Protein AF-A4IAB3-F1 (afdb_monomer)

InterPro domains:
  IPR014541 Predicted amidinotransferase, FN0238 type [PTHR43224] (3-333)

Sequence (358 aa):
MTSVILVNPIAFGPNPKTKDNALIQSMHVGNAKADMDRSQVCALVTELESFFKVSCGVRTVVVHQSREPKLCRVTLEERGESVCVADSLSVHNVVDGNGVIQRHLVVFYPMNPFRQGELARKQLVNHITKAAEENAAIELIDLRPFEEEGKYLEGSGSLIFSPGGRYVYTAVSQRSHPDVLEALCRPENLNIPPENRFLLRCKNAIPHTNLLGWCGTGICAWAISSLVFDVEEEEVAFYDHLSAVYSCVLELSEAEVEKFAASALEVPVQPQSGSAGNAHYVLVISETALAGLTSKNRELLIDWYGEENVHTFYGEVLERRCGTSLPSCIAASYTLGSRPPLPSQPSTIELLRLGADS

Solvent-accessible surface area (backbone atoms only — not comparable to full-atom values): 18579 Å² total; per-residue (Å²): 95,67,33,34,40,36,39,39,60,76,28,44,39,42,58,85,82,68,78,58,55,84,58,36,74,45,64,80,74,57,69,75,54,37,55,49,49,34,50,51,52,41,49,45,46,54,51,52,48,48,43,37,43,71,74,38,67,30,52,64,38,72,47,52,44,79,74,42,56,74,82,59,34,60,57,32,59,72,24,22,58,32,31,36,39,8,20,47,30,44,38,33,32,33,27,41,93,84,4,50,71,78,43,25,38,36,38,39,33,9,43,52,84,85,54,57,66,36,66,51,54,65,77,44,54,52,42,52,54,50,41,30,74,75,33,84,71,37,45,73,46,74,45,41,72,36,41,83,75,76,40,17,35,23,29,48,31,18,44,44,50,34,62,32,48,66,31,41,39,29,32,54,33,94,30,18,31,68,70,54,53,53,59,49,29,32,75,93,56,70,50,49,57,72,94,36,51,44,81,42,37,53,52,93,61,56,41,36,26,32,54,39,22,34,49,36,90,45,32,34,36,35,28,62,86,47,44,57,63,98,46,71,69,54,51,50,50,51,52,51,50,49,60,73,71,21,86,38,78,39,77,38,51,70,70,21,35,78,29,41,52,17,25,45,40,66,42,63,28,67,50,59,94,90,52,96,55,72,71,48,58,30,37,44,34,28,47,58,14,63,70,37,40,52,73,68,55,42,48,55,51,34,72,70,51,35,70,92,28,55,45,68,40,88,33,61,68,46,28,34,24,62,40,46,45,61,47,33,34,46,21,47,25,45,43,37,28,90,38,68,69,45,90,89,55,82,49,45,66,61,72,58,48,65,70,74,90,112

Foldseek 3Di:
DQAWEFELAPFAFAQLPDDLQPLQQDRDDDPVVRVVLSVQLNVLRVVVQCCCVPVQVHHYFYHYLVPADPVLVVLRNQANLLLLVQQQKAWEFEADPVQAGPATEIEGWAFQPSHPSSDRCVQPVVLLVVLVVVDVRYYYHYLNVCNVVQATQRGQQAWAAAALSQAIEGEDASHHHVVSVVVCCDCVHLVHDPVRYHYWYFPPRNHGCLLAWHYDDQEIEGQLVGTDDPDPVVSVVVVVVCVVRHVYYHHDHPQLSSLSLSNKDKDWGDDDPPDPDDIAIAIEDEPSNLVSDDPVSNVSVCVVRPPVRYDYDHFVSVSNRVVHGDNSSINDYGYNHDDHHDPPDQHSCSSSCRPVVD

Organism: Leishmania infantum (NCBI:txid5671)

Mean predicted aligned error: 4.13 Å

Structure (mmCIF, N/CA/C/O backbone):
data_AF-A4IAB3-F1
#
_entry.id   AF-A4IAB3-F1
#
loop_
_atom_site.group_PDB
_atom_site.id
_atom_site.type_symbol
_atom_site.label_atom_id
_atom_site.label_alt_id
_atom_site.label_comp_id
_atom_site.label_asym_id
_atom_site.label_entity_id
_atom_site.label_seq_id
_atom_site.pdbx_PDB_ins_code
_atom_site.Cartn_x
_atom_site.Cartn_y
_atom_site.Cartn_z
_atom_site.occupancy
_atom_site.B_iso_or_equiv
_atom_site.auth_seq_id
_atom_site.auth_comp_id
_atom_site.auth_asym_id
_atom_site.auth_atom_id
_atom_site.pdbx_PDB_model_num
ATOM 1 N N . MET A 1 1 ? -9.391 -0.198 10.240 1.00 75.38 1 MET A N 1
ATOM 2 C CA . MET A 1 1 ? -8.120 0.492 10.524 1.00 75.38 1 MET A CA 1
ATOM 3 C C . MET A 1 1 ? -8.200 1.125 11.899 1.00 75.38 1 MET A C 1
ATOM 5 O O . MET A 1 1 ? -9.184 1.797 12.169 1.00 75.38 1 MET A O 1
ATOM 9 N N . THR A 1 2 ? -7.214 0.894 12.763 1.00 80.88 2 THR A N 1
ATOM 10 C CA . THR A 1 2 ? -7.156 1.490 14.118 1.00 80.88 2 THR A CA 1
ATOM 11 C C . THR A 1 2 ? -5.998 2.467 14.288 1.00 80.88 2 THR A C 1
ATOM 13 O O . THR A 1 2 ? -5.980 3.273 15.216 1.00 80.88 2 THR A O 1
ATOM 16 N N . SER A 1 3 ? -5.001 2.376 13.414 1.00 90.88 3 SER A N 1
ATOM 17 C CA . SER A 1 3 ? -3.745 3.095 13.554 1.00 90.88 3 SER A CA 1
ATOM 18 C C . SER A 1 3 ? -2.956 3.085 12.247 1.00 90.88 3 SER A C 1
ATOM 20 O O . SER A 1 3 ? -3.183 2.229 11.389 1.00 90.88 3 SER A O 1
ATOM 22 N N . VAL A 1 4 ? -2.041 4.043 12.108 1.00 95.06 4 VAL A N 1
ATOM 23 C CA . VAL A 1 4 ? -1.177 4.230 10.936 1.00 95.06 4 VAL A CA 1
ATOM 24 C C . VAL A 1 4 ? 0.260 4.475 11.390 1.00 95.06 4 VAL A C 1
ATOM 26 O O . VAL A 1 4 ? 0.498 5.201 12.361 1.00 95.06 4 VAL A O 1
ATOM 29 N N . ILE A 1 5 ? 1.221 3.897 10.669 1.00 97.38 5 ILE A N 1
ATOM 30 C CA . ILE A 1 5 ? 2.639 4.254 10.750 1.00 97.38 5 ILE A CA 1
ATOM 31 C C . ILE A 1 5 ? 3.012 4.999 9.467 1.00 97.38 5 ILE A C 1
ATOM 33 O O . ILE A 1 5 ? 2.781 4.504 8.366 1.00 97.38 5 ILE A O 1
ATOM 37 N N . LEU A 1 6 ? 3.601 6.180 9.625 1.00 98.12 6 LEU A N 1
ATOM 38 C CA . LEU A 1 6 ? 4.188 6.978 8.552 1.00 98.12 6 LEU A CA 1
ATOM 39 C C . LEU A 1 6 ? 5.695 7.105 8.783 1.00 98.12 6 LEU A C 1
ATOM 41 O O . LEU A 1 6 ? 6.179 6.997 9.914 1.00 98.12 6 LEU A O 1
ATOM 45 N N . VAL A 1 7 ? 6.443 7.397 7.724 1.00 98.31 7 VAL A N 1
ATOM 46 C CA . VAL A 1 7 ? 7.883 7.661 7.798 1.00 98.31 7 VAL A CA 1
ATOM 47 C C . VAL A 1 7 ? 8.165 9.072 7.314 1.00 98.31 7 VAL A C 1
ATOM 49 O O . VAL A 1 7 ? 7.768 9.446 6.220 1.00 98.31 7 VAL A O 1
ATOM 52 N N . ASN A 1 8 ? 8.898 9.847 8.111 1.00 98.06 8 ASN A N 1
ATOM 53 C CA . ASN A 1 8 ? 9.513 11.091 7.665 1.00 98.06 8 ASN A CA 1
ATOM 54 C C . ASN A 1 8 ? 10.961 10.776 7.228 1.00 98.06 8 ASN A C 1
ATOM 56 O O . ASN A 1 8 ? 11.800 10.484 8.097 1.00 98.06 8 ASN A O 1
ATOM 60 N N . PRO A 1 9 ? 11.245 10.751 5.909 1.00 97.56 9 PRO A N 1
ATOM 61 C CA . PRO A 1 9 ? 12.464 10.149 5.383 1.00 97.56 9 PRO A CA 1
ATOM 62 C C . PRO A 1 9 ? 13.675 11.100 5.395 1.00 97.56 9 PRO A C 1
ATOM 64 O O . PRO A 1 9 ? 13.538 12.315 5.232 1.00 97.56 9 PRO A O 1
ATOM 67 N N . ILE A 1 10 ? 14.891 10.551 5.533 1.00 95.75 10 ILE A N 1
ATOM 68 C C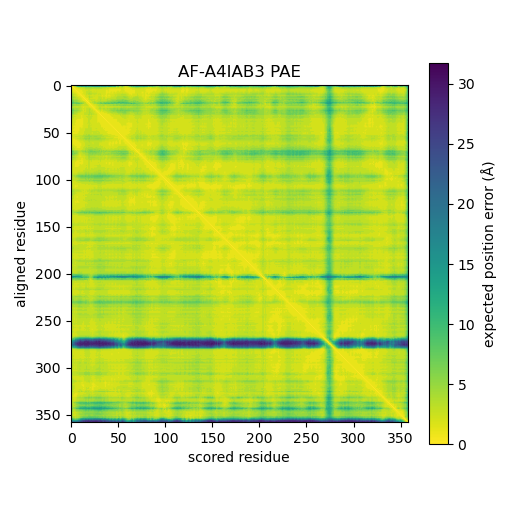A . ILE A 1 10 ? 16.146 11.332 5.410 1.00 95.75 10 ILE A CA 1
ATOM 69 C C . ILE A 1 10 ? 16.659 11.454 3.973 1.00 95.75 10 ILE A C 1
ATOM 71 O O . ILE A 1 10 ? 17.394 12.392 3.674 1.00 95.75 10 ILE A O 1
ATOM 75 N N . ALA A 1 11 ? 16.243 10.553 3.087 1.00 94.31 11 ALA A N 1
ATOM 76 C CA . ALA A 1 11 ? 16.543 10.560 1.661 1.00 94.31 11 ALA A CA 1
ATOM 77 C C . ALA A 1 11 ? 15.266 10.248 0.875 1.00 94.31 11 ALA A C 1
ATOM 79 O O . ALA A 1 11 ? 14.385 9.564 1.386 1.00 94.31 11 ALA A O 1
ATOM 80 N N . PHE A 1 12 ? 15.151 10.753 -0.355 1.00 96.81 12 PHE A N 1
ATOM 81 C CA . PHE A 1 12 ? 13.993 10.467 -1.197 1.00 96.81 12 PHE A CA 1
ATOM 82 C C . PHE A 1 12 ? 14.359 10.309 -2.675 1.00 96.81 12 PHE A C 1
ATOM 84 O O . PHE A 1 12 ? 15.109 11.113 -3.238 1.00 96.81 12 PHE A O 1
ATOM 91 N N . GLY A 1 13 ? 13.784 9.292 -3.310 1.00 94.19 13 GLY A N 1
ATOM 92 C CA . GLY A 1 13 ? 13.923 9.011 -4.734 1.00 94.19 13 GLY A CA 1
ATOM 93 C C . GLY A 1 13 ? 14.217 7.540 -5.032 1.00 94.19 13 GLY A C 1
ATOM 94 O O . GLY A 1 13 ? 14.591 6.788 -4.133 1.00 94.19 13 GLY A O 1
ATOM 95 N N . PRO A 1 14 ? 14.075 7.134 -6.300 1.00 92.88 14 PRO A N 1
ATOM 96 C CA . PRO A 1 14 ? 14.264 5.752 -6.700 1.00 92.88 14 PRO A CA 1
ATOM 97 C C . PRO A 1 14 ? 15.742 5.374 -6.685 1.00 92.88 14 PRO A C 1
ATOM 99 O O . PRO A 1 14 ? 16.626 6.215 -6.888 1.00 92.88 14 PRO A O 1
ATOM 102 N N . ASN A 1 15 ? 16.020 4.082 -6.525 1.00 91.69 15 ASN A N 1
ATOM 103 C CA . ASN A 1 15 ? 17.353 3.561 -6.802 1.00 91.69 15 ASN A CA 1
ATOM 104 C C . ASN A 1 15 ? 17.590 3.532 -8.329 1.00 91.69 15 ASN A C 1
ATOM 106 O O . ASN A 1 15 ? 16.820 2.886 -9.035 1.00 91.69 15 ASN A O 1
ATOM 110 N N . PRO A 1 16 ? 18.670 4.129 -8.876 1.00 90.56 16 PRO A N 1
ATOM 111 C CA . PRO A 1 16 ? 18.948 4.103 -10.320 1.00 90.56 16 PRO A CA 1
ATOM 112 C C . PRO A 1 16 ? 19.104 2.702 -10.931 1.00 90.56 16 PRO A C 1
ATOM 114 O O . PRO A 1 16 ? 19.105 2.549 -12.153 1.00 90.56 16 PRO A O 1
ATOM 117 N N . LYS A 1 17 ? 19.293 1.674 -10.094 1.00 90.69 17 LYS A N 1
ATOM 118 C CA . LYS A 1 17 ? 19.365 0.268 -10.510 1.00 90.69 17 LYS A CA 1
ATOM 119 C C . LYS A 1 17 ? 17.990 -0.401 -10.612 1.00 90.69 17 LYS A C 1
ATOM 121 O O . LYS A 1 17 ? 17.919 -1.485 -11.187 1.00 90.69 17 LYS A O 1
ATOM 126 N N . THR A 1 18 ? 16.932 0.229 -10.102 1.00 88.69 18 THR A N 1
ATOM 127 C CA . THR A 1 18 ? 15.542 -0.212 -10.251 1.00 88.69 18 THR A CA 1
ATOM 128 C C . THR A 1 18 ? 15.146 -0.133 -11.724 1.00 88.69 18 THR A C 1
ATOM 130 O O . THR A 1 18 ? 15.244 0.921 -12.350 1.00 88.69 18 THR A O 1
ATOM 133 N N . LYS A 1 19 ? 14.728 -1.264 -12.297 1.00 84.94 19 LYS A N 1
ATOM 134 C CA . LYS A 1 19 ? 14.341 -1.383 -13.718 1.00 84.94 19 LYS A CA 1
ATOM 135 C C . LYS A 1 19 ? 12.958 -1.994 -13.921 1.00 84.94 19 LYS A C 1
ATOM 137 O O . LYS A 1 19 ? 12.491 -2.078 -15.048 1.00 84.94 19 LYS A O 1
ATOM 142 N N . ASP A 1 20 ? 12.341 -2.445 -12.841 1.00 86.12 20 ASP A N 1
ATOM 143 C CA . ASP A 1 20 ? 11.107 -3.222 -12.813 1.00 86.12 20 ASP A CA 1
ATOM 144 C C . ASP A 1 20 ? 9.869 -2.367 -12.511 1.00 86.12 20 ASP A C 1
ATOM 146 O O . ASP A 1 20 ? 8.768 -2.898 -12.446 1.00 86.12 20 ASP A O 1
ATOM 150 N N . ASN A 1 21 ? 10.027 -1.048 -12.348 1.00 90.81 21 ASN A N 1
ATOM 151 C CA . ASN A 1 21 ? 8.911 -0.116 -12.221 1.00 90.81 21 ASN A CA 1
ATOM 152 C C . ASN A 1 21 ? 8.903 0.898 -13.373 1.00 90.81 21 ASN A C 1
ATOM 154 O O . ASN A 1 21 ? 9.603 1.912 -13.336 1.00 90.81 21 ASN A O 1
ATOM 158 N N . ALA A 1 22 ? 8.086 0.621 -14.390 1.00 89.81 22 ALA A N 1
ATOM 159 C CA . ALA A 1 22 ? 7.924 1.482 -15.560 1.00 89.81 22 ALA A CA 1
ATOM 160 C C . ALA A 1 22 ? 7.179 2.798 -15.262 1.00 89.81 22 ALA A C 1
ATOM 162 O O . ALA A 1 22 ? 7.263 3.728 -16.061 1.00 89.81 22 ALA A O 1
ATOM 163 N N . LEU A 1 23 ? 6.487 2.906 -14.120 1.00 92.19 23 LEU A N 1
ATOM 164 C CA . LEU A 1 23 ? 5.773 4.125 -13.722 1.00 92.19 23 LEU A CA 1
ATOM 165 C C . LEU A 1 23 ? 6.701 5.199 -13.133 1.00 92.19 23 LEU A C 1
ATOM 167 O O . LEU A 1 23 ? 6.273 6.334 -12.926 1.00 92.19 23 LEU A O 1
ATOM 171 N N . ILE A 1 24 ? 7.980 4.888 -12.888 1.00 93.81 24 ILE A N 1
ATOM 172 C CA . ILE A 1 24 ? 8.977 5.897 -12.511 1.00 93.81 24 ILE A CA 1
ATOM 173 C C . ILE A 1 24 ? 9.261 6.794 -13.723 1.00 93.81 24 ILE A C 1
ATOM 175 O O . ILE A 1 24 ? 9.976 6.420 -14.650 1.00 93.81 24 ILE A O 1
ATOM 179 N N . GLN A 1 25 ? 8.750 8.023 -13.688 1.00 93.50 25 GLN A N 1
ATOM 180 C CA . GLN A 1 25 ? 8.915 8.998 -14.773 1.00 93.50 25 GLN A CA 1
ATOM 181 C C . GLN A 1 25 ? 10.225 9.788 -14.670 1.00 93.50 25 GLN A C 1
ATOM 183 O O . GLN A 1 25 ? 10.783 10.243 -15.665 1.00 93.50 25 GLN A O 1
ATOM 188 N N . SER A 1 26 ? 10.723 9.991 -13.453 1.00 93.31 26 SER A N 1
ATOM 189 C CA . SER A 1 26 ? 11.928 10.767 -13.172 1.00 93.31 26 SER A CA 1
ATOM 190 C C . SER A 1 26 ? 12.895 9.912 -12.370 1.00 93.31 26 SER A C 1
ATOM 192 O O . SER A 1 26 ? 12.898 9.990 -11.149 1.00 93.31 26 SER A O 1
ATOM 194 N N . MET A 1 27 ? 13.738 9.116 -13.029 1.00 93.62 27 MET A N 1
ATOM 195 C CA . MET A 1 27 ? 14.756 8.306 -12.340 1.00 93.62 27 MET A CA 1
ATOM 196 C C . MET A 1 27 ? 15.901 9.179 -11.790 1.00 93.62 27 MET A C 1
ATOM 198 O O . MET A 1 27 ? 16.265 9.102 -10.616 1.00 93.62 27 MET A O 1
ATOM 202 N N . HIS A 1 28 ? 16.413 10.102 -12.607 1.00 93.06 28 HIS A N 1
ATOM 203 C CA . HIS A 1 28 ? 17.571 10.940 -12.281 1.00 93.06 28 HIS A CA 1
ATOM 204 C C . HIS A 1 28 ? 17.167 12.408 -12.132 1.00 93.06 28 HIS A C 1
ATOM 206 O O . HIS A 1 28 ? 16.493 12.957 -12.999 1.00 93.06 28 HIS A O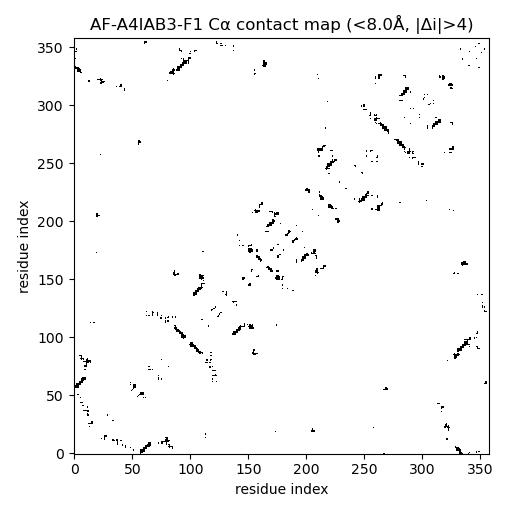 1
ATOM 212 N N . VAL A 1 29 ? 17.622 13.057 -11.058 1.00 93.31 29 VAL A N 1
ATOM 213 C CA . VAL A 1 29 ? 17.488 14.506 -10.839 1.00 93.31 29 VAL A CA 1
ATOM 214 C C . VAL A 1 29 ? 18.756 15.035 -10.165 1.00 93.31 29 VAL A C 1
ATOM 216 O O . VAL A 1 29 ? 19.464 14.281 -9.499 1.00 93.31 29 VAL A O 1
ATOM 219 N N . GLY A 1 30 ? 19.060 16.324 -10.330 1.00 93.19 30 GLY A N 1
ATOM 220 C CA . GLY A 1 30 ? 20.174 16.955 -9.613 1.00 93.19 30 GLY A CA 1
ATOM 221 C C . GLY A 1 30 ? 19.895 17.100 -8.111 1.00 93.19 30 GLY A C 1
ATOM 222 O O . GLY A 1 30 ? 18.736 17.146 -7.702 1.00 93.19 30 GLY A O 1
ATOM 223 N N . ASN A 1 31 ? 20.947 17.247 -7.299 1.00 92.25 31 ASN A N 1
ATOM 224 C CA . ASN A 1 31 ? 20.853 17.295 -5.829 1.00 92.25 31 ASN A CA 1
ATOM 225 C C . ASN A 1 31 ? 19.822 18.311 -5.312 1.00 92.25 31 ASN A C 1
ATOM 227 O O . ASN A 1 31 ? 18.977 17.961 -4.500 1.00 92.25 31 ASN A O 1
ATOM 231 N N . ALA A 1 32 ? 19.818 19.537 -5.850 1.00 94.75 32 ALA A N 1
ATOM 232 C CA . ALA A 1 32 ? 18.856 20.566 -5.443 1.00 94.75 32 ALA A CA 1
ATOM 233 C C . ALA A 1 32 ? 17.394 20.143 -5.681 1.00 94.75 32 ALA A C 1
ATOM 235 O O . ALA A 1 32 ? 16.511 20.462 -4.886 1.00 94.75 32 ALA A O 1
ATOM 236 N N . LYS A 1 33 ? 17.132 19.401 -6.766 1.00 95.25 33 LYS A N 1
ATOM 237 C CA . LYS A 1 33 ? 15.800 18.867 -7.052 1.00 95.25 33 LYS A CA 1
ATOM 238 C C . LYS A 1 33 ? 15.483 17.665 -6.161 1.00 95.25 33 LYS A C 1
ATOM 240 O O . LYS A 1 33 ? 14.360 17.579 -5.689 1.00 95.25 33 LYS A O 1
ATOM 245 N N . ALA A 1 34 ? 16.452 16.797 -5.864 1.00 93.88 34 ALA A N 1
ATOM 246 C CA . ALA A 1 34 ? 16.271 15.708 -4.900 1.00 93.88 34 ALA A CA 1
ATOM 247 C C . ALA A 1 34 ? 15.927 16.230 -3.490 1.00 93.88 34 ALA A C 1
ATOM 249 O O . ALA A 1 34 ? 15.013 15.711 -2.853 1.00 93.88 34 ALA A O 1
ATOM 250 N N . ASP A 1 35 ? 16.590 17.295 -3.030 1.00 95.31 35 ASP A N 1
ATOM 251 C CA . ASP A 1 35 ? 16.299 17.930 -1.738 1.00 95.31 35 ASP A CA 1
ATOM 252 C C . ASP A 1 35 ? 14.904 18.567 -1.703 1.00 95.31 35 ASP A C 1
ATOM 254 O O . ASP A 1 35 ? 14.178 18.444 -0.711 1.00 95.31 35 ASP A O 1
ATOM 258 N N . MET A 1 36 ? 14.504 19.220 -2.797 1.00 97.19 36 MET A N 1
ATOM 259 C CA . MET A 1 36 ? 13.154 19.760 -2.960 1.00 97.19 36 MET A CA 1
ATOM 260 C C . MET A 1 36 ? 12.108 18.643 -2.944 1.00 97.19 36 MET A C 1
ATOM 262 O O . MET A 1 36 ? 11.128 18.745 -2.212 1.00 97.19 36 MET A O 1
ATOM 266 N N . ASP A 1 37 ? 12.341 17.565 -3.693 1.00 97.75 37 ASP A N 1
ATOM 267 C CA . ASP A 1 37 ? 11.444 16.412 -3.771 1.00 97.75 37 ASP A CA 1
ATOM 268 C C . ASP A 1 37 ? 11.276 15.758 -2.392 1.00 97.75 37 ASP A C 1
ATOM 270 O O . ASP A 1 37 ? 10.154 15.506 -1.955 1.00 97.75 37 ASP A O 1
ATOM 274 N N . ARG A 1 38 ? 12.375 15.580 -1.647 1.00 97.25 38 ARG A N 1
ATOM 275 C CA . ARG A 1 38 ? 12.332 15.102 -0.260 1.00 97.25 38 ARG A CA 1
ATOM 276 C C . ARG A 1 38 ? 11.518 16.032 0.638 1.00 97.25 38 ARG A C 1
ATOM 278 O O . ARG A 1 38 ? 10.737 15.559 1.455 1.00 97.25 38 ARG A O 1
ATOM 285 N N . SER A 1 39 ? 11.682 17.346 0.487 1.00 97.81 39 SER A N 1
ATOM 286 C CA . SER A 1 39 ? 10.952 18.340 1.285 1.00 97.81 39 SER A CA 1
ATOM 287 C C . SER A 1 39 ? 9.445 18.296 1.009 1.00 97.81 39 SER A C 1
ATOM 289 O O . SER A 1 39 ? 8.658 18.381 1.949 1.00 97.81 39 SER A O 1
ATOM 291 N N . GLN A 1 40 ? 9.043 18.094 -0.251 1.00 97.94 40 GLN A N 1
ATOM 292 C CA . GLN A 1 40 ? 7.639 17.896 -0.634 1.00 97.94 40 GLN A CA 1
ATOM 293 C C . GLN A 1 40 ? 7.059 16.618 -0.017 1.00 97.94 40 GLN A C 1
ATOM 295 O O . GLN A 1 40 ? 5.968 16.649 0.540 1.00 97.94 40 GLN A O 1
ATOM 300 N N . VAL A 1 41 ? 7.806 15.511 -0.037 1.00 98.19 41 VAL A N 1
ATOM 301 C CA . VAL A 1 41 ? 7.374 14.255 0.599 1.00 98.19 41 VAL A CA 1
ATOM 302 C C . VAL A 1 41 ? 7.266 14.392 2.118 1.00 98.19 41 VAL A C 1
ATOM 304 O O . VAL A 1 41 ? 6.310 13.904 2.712 1.00 98.19 41 VAL A O 1
ATOM 307 N N . CYS A 1 42 ? 8.200 15.092 2.767 1.00 98.19 42 CYS A N 1
ATOM 308 C CA . CYS A 1 42 ? 8.091 15.390 4.195 1.00 98.19 42 CYS A CA 1
ATOM 309 C C . CYS A 1 42 ? 6.829 16.212 4.513 1.00 98.19 42 CYS A C 1
ATOM 311 O O . CYS A 1 42 ? 6.183 15.934 5.522 1.00 98.19 42 CYS A O 1
ATOM 313 N N . ALA A 1 43 ? 6.471 17.189 3.670 1.00 98.31 43 ALA A N 1
ATOM 314 C CA . ALA A 1 43 ? 5.240 17.965 3.823 1.00 98.31 43 ALA A CA 1
ATOM 315 C C . ALA A 1 43 ? 3.986 17.089 3.652 1.00 98.31 43 ALA A C 1
ATOM 317 O O . ALA A 1 43 ? 3.120 17.117 4.523 1.00 98.31 43 ALA A O 1
ATOM 318 N N . LEU A 1 44 ? 3.949 16.228 2.626 1.00 98.50 44 LEU A N 1
ATOM 319 C CA . LEU A 1 44 ? 2.879 15.242 2.427 1.00 98.50 44 LEU A CA 1
ATOM 320 C C . LEU A 1 44 ? 2.690 14.348 3.663 1.00 98.50 44 LEU A C 1
ATOM 322 O O . LEU A 1 44 ? 1.568 14.130 4.110 1.00 98.50 44 LEU A O 1
ATOM 326 N N . VAL A 1 45 ? 3.781 13.857 4.259 1.00 98.50 45 VAL A N 1
ATOM 327 C CA . VAL A 1 45 ? 3.724 13.039 5.483 1.00 98.50 45 VAL A CA 1
ATOM 328 C C . VAL A 1 45 ? 3.122 13.820 6.656 1.00 98.50 45 VAL A C 1
ATOM 330 O O . VAL A 1 45 ? 2.330 13.260 7.410 1.00 98.50 45 VAL A O 1
ATOM 333 N N . THR A 1 46 ? 3.458 15.103 6.811 1.00 98.38 46 THR A N 1
ATOM 334 C CA . THR A 1 46 ? 2.867 15.970 7.845 1.00 98.38 46 THR A CA 1
ATOM 335 C C . THR A 1 46 ? 1.378 16.235 7.602 1.00 98.38 46 THR A C 1
ATOM 337 O O . THR A 1 46 ? 0.596 16.252 8.553 1.00 98.38 46 THR A O 1
ATOM 340 N N . GLU A 1 47 ? 0.958 16.402 6.349 1.00 98.31 47 GLU A N 1
ATOM 341 C CA . GLU A 1 47 ? -0.458 16.556 5.993 1.00 98.31 47 GLU A CA 1
ATOM 342 C C . GLU A 1 47 ? -1.256 15.281 6.280 1.00 98.31 47 GLU A C 1
ATOM 344 O O . GLU A 1 47 ? -2.293 15.350 6.941 1.00 98.31 47 GLU A O 1
ATOM 349 N N . LEU A 1 48 ? -0.739 14.114 5.877 1.00 98.38 48 LEU A N 1
ATOM 350 C CA . LEU A 1 48 ? -1.332 12.812 6.193 1.00 98.38 48 LEU A CA 1
ATOM 351 C C . LEU A 1 48 ? -1.411 12.590 7.708 1.00 98.38 48 LEU A C 1
ATOM 353 O O . LEU A 1 48 ? -2.446 12.163 8.215 1.00 98.38 48 LEU A O 1
ATOM 357 N N . GLU A 1 49 ? -0.350 12.918 8.452 1.00 97.81 49 GLU A N 1
ATOM 358 C CA . GLU A 1 49 ? -0.350 12.840 9.915 1.00 97.81 49 GLU A CA 1
ATOM 359 C C . GLU A 1 49 ? -1.481 13.677 10.523 1.00 97.81 49 GLU A C 1
ATOM 361 O O . GLU A 1 49 ? -2.230 13.182 11.370 1.00 97.81 49 GLU A O 1
ATOM 366 N N . SER A 1 50 ? -1.609 14.934 10.093 1.00 97.81 50 SER A N 1
ATOM 367 C CA . SER A 1 50 ? -2.667 15.835 10.551 1.00 97.81 50 SER A CA 1
ATOM 368 C C . SER A 1 50 ? -4.051 15.288 10.202 1.00 97.81 50 SER A C 1
ATOM 370 O O . SER A 1 50 ? -4.922 15.221 11.069 1.00 97.81 50 SER A O 1
ATOM 372 N N . PHE A 1 51 ? -4.246 14.821 8.967 1.00 97.00 51 PHE A N 1
ATOM 373 C CA . PHE A 1 51 ? -5.503 14.236 8.512 1.00 97.00 51 PHE A CA 1
ATOM 374 C C . PHE A 1 51 ? -5.916 13.033 9.365 1.00 97.00 51 PHE A C 1
ATOM 376 O O . PHE A 1 51 ? -6.994 13.046 9.963 1.00 97.00 51 PHE A O 1
ATOM 383 N N . PHE A 1 52 ? -5.042 12.032 9.506 1.00 95.62 52 PHE A N 1
ATOM 384 C CA . PHE A 1 52 ? -5.364 10.833 10.272 1.00 95.62 52 PHE A CA 1
ATOM 385 C C . PHE A 1 52 ? -5.628 11.149 11.747 1.00 95.62 52 PHE A C 1
ATOM 387 O O . PHE A 1 52 ? -6.602 10.648 12.306 1.00 95.62 52 PHE A O 1
ATOM 394 N N . LYS A 1 53 ? -4.814 12.009 12.377 1.00 93.94 53 LYS A N 1
ATOM 395 C CA . LYS A 1 53 ? -4.988 12.366 13.794 1.00 93.94 53 LYS A CA 1
ATOM 396 C C . LYS A 1 53 ? -6.233 13.213 14.043 1.00 93.94 53 LYS A C 1
ATOM 398 O O . LYS A 1 53 ? -6.988 12.917 14.964 1.00 93.94 53 LYS A O 1
ATOM 403 N N . VAL A 1 54 ? -6.415 14.283 13.271 1.00 93.69 54 VAL A N 1
ATOM 404 C CA . VAL A 1 54 ? -7.413 15.328 13.547 1.00 93.69 54 VAL A CA 1
ATOM 405 C C . VAL A 1 54 ? -8.748 15.020 12.880 1.00 93.69 54 VAL A C 1
ATOM 407 O O . VAL A 1 54 ? -9.785 15.160 13.522 1.00 93.69 54 VAL A O 1
ATOM 410 N N . SER A 1 55 ? -8.731 14.591 11.615 1.00 92.06 55 SER A N 1
ATOM 411 C CA . SER A 1 55 ? -9.957 14.378 10.831 1.00 92.06 55 SER A CA 1
ATOM 412 C C . SER A 1 55 ? -10.532 12.981 11.050 1.00 92.06 55 SER A C 1
ATOM 414 O O . SER A 1 55 ? -11.735 12.842 11.249 1.00 92.06 55 SER A O 1
ATOM 416 N N . CYS A 1 56 ? -9.684 11.947 11.083 1.00 91.94 56 CYS A N 1
ATOM 417 C CA . CYS A 1 56 ? -10.147 10.562 11.240 1.00 91.94 56 CYS A CA 1
ATOM 418 C C . CYS A 1 56 ? -10.154 10.058 12.692 1.00 91.94 56 CYS A C 1
ATOM 420 O O . CYS A 1 56 ? -10.737 9.010 12.967 1.00 91.94 56 CYS A O 1
ATOM 422 N N . GLY A 1 57 ? -9.475 10.745 13.619 1.00 89.56 57 GLY A N 1
ATOM 423 C CA . GLY A 1 57 ? -9.291 10.261 14.994 1.00 89.56 57 GLY A CA 1
ATOM 424 C C . GLY A 1 57 ? -8.446 8.981 15.089 1.00 89.56 57 GLY A C 1
ATOM 425 O O . GLY A 1 57 ? -8.566 8.221 16.048 1.00 89.56 57 GLY A O 1
ATOM 426 N N . VAL A 1 58 ? -7.602 8.717 14.089 1.00 90.19 58 VAL A N 1
ATOM 427 C CA . VAL A 1 58 ? -6.774 7.513 13.982 1.00 90.19 58 VAL A CA 1
ATOM 428 C C . VAL A 1 58 ? -5.420 7.744 14.650 1.00 90.19 58 VAL A C 1
ATOM 430 O O . VAL A 1 58 ? -4.712 8.722 14.379 1.00 90.19 58 VAL A O 1
ATOM 433 N N . ARG A 1 59 ? -5.010 6.801 15.509 1.00 90.31 59 ARG A N 1
ATOM 434 C CA . ARG A 1 59 ? -3.691 6.843 16.148 1.00 90.31 59 ARG A CA 1
ATOM 435 C C . ARG A 1 59 ? -2.599 6.773 15.083 1.00 90.31 59 ARG A C 1
ATOM 437 O O . ARG A 1 59 ? -2.427 5.750 14.430 1.00 90.31 59 ARG A O 1
ATOM 444 N N . THR A 1 60 ? -1.812 7.834 14.976 1.00 94.50 60 THR A N 1
ATOM 445 C CA . THR A 1 60 ? -0.766 7.938 13.954 1.00 94.50 60 THR A CA 1
ATOM 446 C C . THR A 1 60 ? 0.606 8.070 14.596 1.00 94.50 60 THR A C 1
ATOM 448 O O . THR A 1 60 ? 0.822 8.948 15.436 1.00 94.50 60 THR A O 1
ATOM 451 N N . VAL A 1 61 ? 1.525 7.196 14.193 1.00 95.88 61 VAL A N 1
ATOM 452 C CA . VAL A 1 61 ? 2.933 7.204 14.597 1.00 95.88 61 VAL A CA 1
ATOM 453 C C . VAL A 1 61 ? 3.771 7.651 13.408 1.00 95.88 61 VAL A C 1
ATOM 455 O O . VAL A 1 61 ? 3.698 7.040 12.346 1.00 95.88 61 VAL A O 1
ATOM 458 N N . VAL A 1 62 ? 4.592 8.685 13.588 1.00 97.50 62 VAL A N 1
ATOM 459 C CA . VAL A 1 62 ? 5.536 9.138 12.559 1.00 97.50 62 VAL A CA 1
ATOM 460 C C . VAL A 1 62 ? 6.952 8.778 12.979 1.00 97.50 62 VAL A C 1
ATOM 462 O O . VAL A 1 62 ? 7.467 9.261 13.986 1.00 97.50 62 VAL A O 1
ATOM 465 N N . VAL A 1 63 ? 7.598 7.926 12.191 1.00 97.25 63 VAL A N 1
ATOM 466 C CA . VAL A 1 63 ? 8.998 7.553 12.383 1.00 97.25 63 VAL A CA 1
ATOM 467 C C . VAL A 1 63 ? 9.874 8.586 11.694 1.00 97.25 63 VAL A C 1
ATOM 469 O O . VAL A 1 63 ? 9.983 8.622 10.468 1.00 97.25 63 VAL A O 1
ATOM 472 N N . HIS A 1 64 ? 10.528 9.429 12.486 1.00 97.06 64 HIS A N 1
ATOM 473 C CA . HIS A 1 64 ? 11.496 10.390 11.971 1.00 97.06 64 HIS A CA 1
ATOM 474 C C . HIS A 1 64 ? 12.851 9.710 11.801 1.00 97.06 64 HIS A C 1
ATOM 476 O O . HIS A 1 64 ? 13.596 9.533 12.766 1.00 97.06 64 HIS A O 1
ATOM 482 N N . GLN A 1 65 ? 13.213 9.349 10.571 1.00 96.94 65 GLN A N 1
ATOM 483 C CA . GLN A 1 65 ? 14.493 8.686 10.296 1.00 96.94 65 GLN A CA 1
ATOM 484 C C . GLN A 1 65 ? 15.705 9.544 10.688 1.00 96.94 65 GLN A C 1
ATOM 486 O O . GLN A 1 65 ? 16.762 9.017 11.024 1.00 96.94 65 GLN A O 1
ATOM 491 N N . SER A 1 66 ? 15.555 10.871 10.736 1.00 95.62 66 SER A N 1
ATOM 492 C CA . SER A 1 66 ? 16.592 11.784 11.231 1.00 95.62 66 SER A CA 1
ATOM 493 C C . SER A 1 66 ? 16.954 11.556 12.705 1.00 95.62 66 SER A C 1
ATOM 495 O O . SER A 1 66 ? 18.052 11.928 13.121 1.00 95.62 66 SER A O 1
ATOM 497 N N . ARG A 1 67 ? 16.069 10.907 13.479 1.00 95.62 67 ARG A N 1
ATOM 498 C CA . ARG A 1 67 ? 16.268 10.528 14.886 1.00 95.62 67 ARG A CA 1
ATOM 499 C C . ARG A 1 67 ? 16.884 9.132 15.064 1.00 95.62 67 ARG A C 1
ATOM 501 O O . ARG A 1 67 ? 17.181 8.746 16.194 1.00 95.62 67 ARG A O 1
ATOM 508 N N . GLU A 1 68 ? 17.120 8.376 13.985 1.00 95.12 68 GLU A N 1
ATOM 509 C CA . GLU A 1 68 ? 17.897 7.132 14.066 1.00 95.12 68 GLU A CA 1
ATOM 510 C C . GLU A 1 68 ? 19.339 7.417 14.536 1.00 95.12 68 GLU A C 1
ATOM 512 O O . GLU A 1 68 ? 19.927 8.457 14.191 1.00 95.12 68 GLU A O 1
ATOM 517 N N . PRO A 1 69 ? 19.970 6.485 15.281 1.00 95.00 69 PRO A N 1
ATOM 518 C CA . PRO A 1 69 ? 21.393 6.559 15.570 1.00 95.00 69 PRO A CA 1
ATOM 519 C C . PRO A 1 69 ? 22.202 6.744 14.285 1.00 95.00 69 PRO A C 1
ATOM 521 O O . PRO A 1 69 ? 21.888 6.169 13.245 1.00 95.00 69 PRO A O 1
ATOM 524 N N . LYS A 1 70 ? 23.289 7.519 14.366 1.00 93.56 70 LYS A N 1
ATOM 525 C CA . LYS A 1 70 ? 24.112 7.884 13.201 1.00 93.56 70 LYS A CA 1
ATOM 526 C C . LYS A 1 70 ? 24.530 6.674 12.351 1.00 93.56 70 LYS A C 1
ATOM 528 O O . LYS A 1 70 ? 24.491 6.764 11.133 1.00 93.56 70 LYS A O 1
ATOM 533 N N . LEU A 1 71 ? 24.887 5.554 12.984 1.00 92.31 71 LEU A N 1
ATOM 534 C CA . LEU A 1 71 ? 25.285 4.324 12.286 1.00 92.31 71 LEU A CA 1
ATOM 535 C C . LEU A 1 71 ? 24.139 3.690 11.481 1.00 92.31 71 LEU A C 1
ATOM 537 O O . LEU A 1 71 ? 24.390 3.105 10.437 1.00 92.31 71 LEU A O 1
ATOM 541 N N . CYS A 1 72 ? 22.893 3.826 11.939 1.00 92.06 72 CYS A N 1
ATOM 542 C CA . CYS A 1 72 ? 21.714 3.298 11.251 1.00 92.06 72 CYS A CA 1
ATOM 543 C C . CYS A 1 72 ? 21.258 4.209 10.099 1.00 92.06 72 CYS A C 1
ATOM 545 O O . CYS A 1 72 ? 20.674 3.725 9.135 1.00 92.06 72 CYS A O 1
ATOM 547 N N . ARG A 1 73 ? 21.548 5.518 10.173 1.00 94.38 73 ARG A N 1
ATOM 548 C CA . ARG A 1 73 ? 21.190 6.482 9.118 1.00 94.38 73 ARG A CA 1
ATOM 549 C C . ARG A 1 73 ? 21.943 6.262 7.810 1.00 94.38 73 ARG A C 1
ATOM 551 O O . ARG A 1 73 ? 21.352 6.485 6.767 1.00 94.38 73 ARG A O 1
ATOM 558 N N . VAL A 1 74 ? 23.180 5.762 7.855 1.00 92.44 74 VAL A N 1
ATOM 559 C CA . VAL A 1 74 ? 23.996 5.524 6.647 1.00 92.44 74 VAL A CA 1
ATOM 560 C C . VAL A 1 74 ? 23.263 4.641 5.634 1.00 92.44 74 VAL A C 1
ATOM 562 O O . VAL A 1 74 ? 23.211 4.976 4.459 1.00 92.44 74 VAL A O 1
ATOM 565 N N . THR A 1 75 ? 22.638 3.548 6.083 1.00 91.69 75 THR A N 1
ATOM 566 C CA . THR A 1 75 ? 21.848 2.691 5.187 1.00 91.69 75 THR A CA 1
ATOM 567 C C . THR A 1 75 ? 20.629 3.430 4.642 1.00 91.69 75 THR A C 1
ATOM 569 O O . THR A 1 75 ? 20.362 3.359 3.453 1.00 91.69 75 THR A O 1
ATOM 572 N N . LEU A 1 76 ? 19.910 4.175 5.483 1.00 95.06 76 LEU A N 1
ATOM 573 C CA . LEU A 1 76 ? 18.699 4.896 5.077 1.00 95.06 76 LEU A CA 1
ATOM 574 C C . LEU A 1 76 ? 18.979 6.041 4.087 1.00 95.06 76 LEU A C 1
ATOM 576 O O . LEU A 1 76 ? 18.131 6.339 3.251 1.00 95.06 76 LEU A O 1
ATOM 580 N N . GLU A 1 77 ? 20.167 6.650 4.131 1.00 93.38 77 GLU A N 1
ATOM 581 C CA . GLU A 1 77 ? 20.600 7.681 3.173 1.00 93.38 77 GLU A CA 1
ATOM 582 C C . GLU A 1 77 ? 20.692 7.137 1.734 1.00 93.38 77 GLU A C 1
ATOM 584 O O . GLU A 1 77 ? 20.501 7.886 0.778 1.00 93.38 77 GLU A O 1
ATOM 589 N N . GLU A 1 78 ? 20.908 5.828 1.572 1.00 91.31 78 GLU A N 1
ATOM 590 C CA . GLU A 1 78 ? 20.935 5.138 0.274 1.00 91.31 78 GLU A CA 1
ATOM 591 C C . GLU A 1 78 ? 19.568 4.548 -0.128 1.00 91.31 78 GLU A C 1
ATOM 593 O O . GLU A 1 78 ? 19.420 3.991 -1.219 1.00 91.31 78 GLU A O 1
ATOM 598 N N . ARG A 1 79 ? 18.554 4.659 0.742 1.00 93.62 79 ARG A N 1
ATOM 599 C CA . ARG A 1 79 ? 17.222 4.059 0.579 1.00 93.62 79 ARG A CA 1
ATOM 600 C C . ARG A 1 79 ? 16.141 5.128 0.442 1.00 93.62 79 ARG A C 1
ATOM 602 O O . ARG A 1 79 ? 15.350 5.384 1.353 1.00 93.62 79 ARG A O 1
ATOM 609 N N . GLY A 1 80 ? 16.109 5.753 -0.732 1.00 93.31 80 GLY A N 1
ATOM 610 C CA . GLY A 1 80 ? 15.199 6.860 -1.033 1.00 93.31 80 GLY A CA 1
ATOM 611 C C . GLY A 1 80 ? 13.715 6.486 -1.162 1.00 93.31 80 GLY A C 1
ATOM 612 O O . GLY A 1 80 ? 12.877 7.382 -1.191 1.00 93.31 80 GLY A O 1
ATOM 613 N N . GLU A 1 81 ? 13.362 5.200 -1.192 1.00 95.62 81 GLU A N 1
ATOM 614 C CA . GLU A 1 81 ? 11.962 4.741 -1.194 1.00 95.62 81 GLU A CA 1
ATOM 615 C C . GLU A 1 81 ? 11.479 4.337 0.210 1.00 95.62 81 GLU A C 1
ATOM 617 O O . GLU A 1 81 ? 10.357 3.880 0.377 1.00 95.62 81 GLU A O 1
ATOM 622 N N . SER A 1 82 ? 12.276 4.581 1.258 1.00 96.75 82 SER A N 1
ATOM 623 C CA . SER A 1 82 ? 11.932 4.217 2.643 1.00 96.75 82 SER A CA 1
ATOM 624 C C . SER A 1 82 ? 10.706 4.931 3.230 1.00 96.75 82 SER A C 1
ATOM 626 O O . SER A 1 82 ? 10.214 4.540 4.290 1.00 96.75 82 SER A O 1
ATOM 628 N N . VAL A 1 83 ? 10.188 5.961 2.550 1.00 97.88 83 VAL A N 1
ATOM 629 C CA . VAL A 1 83 ? 8.877 6.547 2.864 1.00 97.88 83 VAL A CA 1
ATOM 630 C C . VAL A 1 83 ? 7.733 5.555 2.621 1.00 97.88 83 VAL A C 1
ATOM 632 O O . VAL A 1 83 ? 6.729 5.609 3.329 1.00 97.88 83 VAL A O 1
ATOM 635 N N . CYS A 1 84 ? 7.907 4.610 1.691 1.00 97.44 84 CYS A N 1
ATOM 636 C CA . CYS A 1 84 ? 6.949 3.570 1.323 1.00 97.44 84 CYS A CA 1
ATOM 637 C C . CYS A 1 84 ? 6.910 2.429 2.362 1.00 97.44 84 CYS A C 1
ATOM 639 O O . CYS A 1 84 ? 7.080 1.249 2.050 1.00 97.44 84 CYS A O 1
ATOM 641 N N . VAL A 1 85 ? 6.735 2.785 3.636 1.00 97.94 85 VAL A N 1
ATOM 642 C CA . VAL A 1 85 ? 6.834 1.882 4.792 1.00 97.94 85 VAL A CA 1
ATOM 643 C C . VAL A 1 85 ? 5.832 0.725 4.755 1.00 97.94 85 VAL A C 1
ATOM 645 O O . VAL A 1 85 ? 6.129 -0.351 5.280 1.00 97.94 85 VAL A O 1
ATOM 648 N N . ALA A 1 86 ? 4.680 0.915 4.107 1.00 97.94 86 ALA A N 1
ATOM 649 C CA . ALA A 1 86 ? 3.627 -0.092 4.001 1.00 97.94 86 ALA A CA 1
ATOM 650 C C . ALA A 1 86 ? 4.038 -1.300 3.146 1.00 97.94 86 ALA A C 1
ATOM 652 O O . ALA A 1 86 ? 3.409 -2.356 3.220 1.00 97.94 86 ALA A O 1
ATOM 653 N N . ASP A 1 87 ? 5.101 -1.166 2.353 1.00 97.94 87 ASP A N 1
ATOM 654 C CA . ASP A 1 87 ? 5.659 -2.261 1.565 1.00 97.94 87 ASP A CA 1
ATOM 655 C C . ASP A 1 87 ? 6.557 -3.170 2.419 1.00 97.94 87 ASP A C 1
ATOM 657 O O . ASP A 1 87 ? 6.669 -4.362 2.161 1.00 97.94 87 ASP A O 1
ATOM 661 N N . SER A 1 88 ? 7.191 -2.630 3.464 1.00 98.12 88 SER A N 1
ATOM 662 C CA . SER A 1 88 ? 8.149 -3.379 4.292 1.00 98.12 88 SER A CA 1
ATOM 663 C C . SER A 1 88 ? 7.548 -3.955 5.575 1.00 98.12 88 SER A C 1
ATOM 665 O O . SER A 1 88 ? 8.103 -4.897 6.148 1.00 98.12 88 SER A O 1
ATOM 667 N N . LEU A 1 89 ? 6.433 -3.395 6.057 1.00 97.94 89 LEU A N 1
ATOM 668 C CA . LEU A 1 89 ? 5.763 -3.848 7.274 1.00 97.94 89 LEU A CA 1
ATOM 669 C C . LEU A 1 89 ? 4.246 -3.646 7.212 1.00 97.94 89 LEU A C 1
ATOM 671 O O . LEU A 1 89 ? 3.754 -2.646 6.697 1.00 97.94 89 LEU A O 1
ATOM 675 N N . SER A 1 90 ? 3.512 -4.566 7.836 1.00 97.25 90 SER A N 1
ATOM 676 C CA . SER A 1 90 ? 2.097 -4.396 8.166 1.00 97.25 90 SER A CA 1
ATOM 677 C C . SER A 1 90 ? 1.802 -4.808 9.609 1.00 97.25 90 SER A C 1
ATOM 679 O O . SER A 1 90 ? 2.546 -5.563 10.240 1.00 97.25 90 SER A O 1
ATOM 681 N N . VAL A 1 91 ? 0.696 -4.290 10.141 1.00 96.69 91 VAL A N 1
ATOM 682 C CA . VAL A 1 91 ? 0.220 -4.580 11.497 1.00 96.69 91 VAL A CA 1
ATOM 683 C C . VAL A 1 91 ? -1.214 -5.078 11.419 1.00 96.69 91 VAL A C 1
ATOM 685 O O . VAL A 1 91 ? -2.038 -4.450 10.760 1.00 96.69 91 VAL A O 1
ATOM 688 N N . HIS A 1 92 ? -1.547 -6.157 12.121 1.00 96.50 92 HIS A N 1
ATOM 689 C CA . HIS A 1 92 ? -2.881 -6.757 12.082 1.00 96.50 92 HIS A CA 1
ATOM 690 C C . HIS A 1 92 ? -3.452 -6.939 13.486 1.00 96.50 92 HIS A C 1
ATOM 692 O O . HIS A 1 92 ? -2.727 -7.220 14.444 1.00 96.50 92 HIS A O 1
ATOM 698 N N . ASN A 1 93 ? -4.771 -6.799 13.591 1.00 96.00 93 ASN A N 1
ATOM 699 C CA . ASN A 1 93 ? -5.557 -7.219 14.747 1.00 96.00 93 ASN A CA 1
ATOM 700 C C . ASN A 1 93 ? -6.510 -8.319 14.273 1.00 96.00 93 ASN A C 1
ATOM 702 O O . ASN A 1 93 ? -7.395 -8.044 13.459 1.00 96.00 93 ASN A O 1
ATOM 706 N N . VAL A 1 94 ? -6.333 -9.548 14.757 1.00 96.44 94 VAL A N 1
ATOM 707 C CA . VAL A 1 94 ? -7.270 -10.646 14.477 1.00 96.44 94 VAL A CA 1
ATOM 708 C C . VAL A 1 94 ? -8.379 -10.588 15.509 1.00 96.44 94 VAL A C 1
ATOM 710 O O . VAL A 1 94 ? -8.083 -10.606 16.701 1.00 96.44 94 VAL A O 1
ATOM 713 N N . VAL A 1 95 ? -9.634 -10.511 15.078 1.00 95.69 95 VAL A N 1
ATOM 714 C CA . VAL A 1 95 ? -10.791 -10.346 15.966 1.00 95.69 95 VAL A CA 1
ATOM 715 C C . VAL A 1 95 ? -11.807 -11.469 15.805 1.00 95.69 95 VAL A C 1
ATOM 717 O O . VAL A 1 95 ? -11.957 -12.048 14.730 1.00 95.69 95 VAL A O 1
ATOM 720 N N . ASP A 1 96 ? -12.539 -11.758 16.879 1.00 95.12 96 ASP A N 1
ATOM 721 C CA . ASP A 1 96 ? -13.676 -12.676 16.844 1.00 95.12 96 ASP A CA 1
ATOM 722 C C . ASP A 1 96 ? -14.973 -12.007 16.333 1.00 95.12 96 ASP A C 1
ATOM 724 O O . ASP A 1 96 ? -15.014 -10.826 15.976 1.00 95.12 96 ASP A O 1
ATOM 728 N N . GLY A 1 97 ? -16.076 -12.766 16.327 1.00 93.62 97 GLY A N 1
ATOM 729 C CA . GLY A 1 97 ? -17.392 -12.286 15.889 1.00 93.62 97 GLY A CA 1
ATOM 730 C C . GLY A 1 97 ? -17.996 -11.156 16.736 1.00 93.62 97 GLY A C 1
ATOM 731 O O . GLY A 1 97 ? -18.968 -10.536 16.302 1.00 93.62 97 GLY A O 1
ATOM 732 N N . ASN A 1 98 ? -17.428 -10.860 17.908 1.00 93.00 98 ASN A N 1
ATOM 733 C CA . ASN A 1 98 ? -17.820 -9.757 18.786 1.00 93.00 98 ASN A CA 1
ATOM 734 C C . ASN A 1 98 ? -16.873 -8.548 18.677 1.00 93.00 98 ASN A C 1
ATOM 736 O O . ASN A 1 98 ? -17.126 -7.531 19.320 1.00 93.00 98 ASN A O 1
ATOM 740 N N . GLY A 1 99 ? -15.822 -8.629 17.852 1.00 91.94 99 GLY A N 1
ATOM 741 C CA . GLY A 1 99 ? -14.795 -7.593 17.726 1.00 91.94 99 GLY A CA 1
ATOM 742 C C . GLY A 1 99 ? -13.709 -7.672 18.804 1.00 91.94 99 GLY A C 1
ATOM 743 O O . GLY A 1 99 ? -12.925 -6.735 18.943 1.00 91.94 99 GLY A O 1
ATOM 744 N N . VAL A 1 100 ? -13.650 -8.759 19.581 1.00 95.38 100 VAL A N 1
ATOM 745 C CA . VAL A 1 100 ? -12.600 -8.963 20.585 1.00 95.38 100 VAL A CA 1
ATOM 746 C C . VAL A 1 100 ? -11.319 -9.375 19.863 1.00 95.38 100 VAL A C 1
ATOM 748 O O . VAL A 1 100 ? -11.313 -10.392 19.170 1.00 95.38 100 VAL A O 1
ATOM 751 N N . ILE A 1 101 ? -10.236 -8.615 20.027 1.00 95.56 101 ILE A N 1
ATOM 752 C CA . ILE A 1 101 ? -8.905 -8.948 19.520 1.00 95.56 101 ILE A CA 1
ATOM 753 C C . ILE A 1 101 ? -8.411 -10.226 20.203 1.00 95.56 101 ILE A C 1
ATOM 755 O O . ILE A 1 101 ? -8.305 -10.291 21.427 1.00 95.56 101 ILE A O 1
ATOM 759 N N . GLN A 1 102 ? -8.122 -11.231 19.383 1.00 96.31 102 GLN A N 1
ATOM 760 C CA . GLN A 1 102 ? -7.592 -12.537 19.764 1.00 96.31 102 GLN A CA 1
ATOM 761 C C . GLN A 1 102 ? -6.082 -12.632 19.529 1.00 96.31 102 GLN A C 1
ATOM 763 O O . GLN A 1 102 ? -5.403 -13.360 20.247 1.00 96.31 102 GLN A O 1
ATOM 768 N N . ARG A 1 103 ? -5.556 -11.924 18.517 1.00 97.19 103 ARG A N 1
ATOM 769 C CA . ARG A 1 103 ? -4.126 -11.938 18.161 1.00 97.19 103 ARG A CA 1
ATOM 770 C C . ARG A 1 103 ? -3.647 -10.567 17.704 1.00 97.19 103 ARG A C 1
ATOM 772 O O . ARG A 1 103 ? -4.354 -9.873 16.963 1.00 97.19 103 ARG A O 1
ATOM 779 N N . HIS A 1 104 ? -2.424 -10.222 18.098 1.00 97.31 104 HIS A N 1
ATOM 780 C CA . HIS A 1 104 ? -1.738 -8.998 17.700 1.00 97.31 104 HIS A CA 1
ATOM 781 C C . HIS A 1 104 ? -0.540 -9.352 16.829 1.00 97.31 104 HIS A C 1
ATOM 783 O O . HIS A 1 104 ? 0.464 -9.842 17.338 1.00 97.31 104 HIS A O 1
ATOM 789 N N . LEU A 1 105 ? -0.640 -9.111 15.522 1.00 97.75 105 LEU A N 1
ATOM 790 C CA . LEU A 1 105 ? 0.377 -9.553 14.570 1.00 97.75 105 LEU A CA 1
ATOM 791 C C . LEU A 1 105 ? 1.139 -8.367 13.988 1.00 97.75 105 LEU A C 1
ATOM 793 O O . LEU A 1 105 ? 0.547 -7.348 13.622 1.00 97.75 105 LEU A O 1
ATOM 797 N N . VAL A 1 106 ? 2.442 -8.541 13.819 1.00 98.12 106 VAL A N 1
ATOM 798 C CA . VAL A 1 106 ? 3.290 -7.661 13.013 1.00 98.12 106 VAL A CA 1
ATOM 799 C C . VAL A 1 106 ? 4.000 -8.507 11.975 1.00 98.12 106 VAL A C 1
ATOM 801 O O . VAL A 1 106 ? 4.516 -9.571 12.304 1.00 98.12 106 VAL A O 1
ATOM 804 N N . VAL A 1 107 ? 4.039 -8.040 10.731 1.00 98.56 107 VAL A N 1
ATOM 805 C CA . VAL A 1 107 ? 4.718 -8.743 9.640 1.00 98.56 107 VAL A CA 1
ATOM 806 C C . VAL A 1 107 ? 5.883 -7.898 9.145 1.00 98.56 107 VAL A C 1
ATOM 808 O O . VAL A 1 107 ? 5.689 -6.725 8.824 1.00 98.56 107 VAL A O 1
ATOM 811 N N . PHE A 1 108 ? 7.075 -8.491 9.057 1.00 98.69 108 PHE A N 1
ATOM 812 C CA . PHE A 1 108 ? 8.177 -7.955 8.255 1.00 98.69 108 PHE A CA 1
ATOM 813 C C . PHE A 1 108 ? 8.236 -8.687 6.923 1.00 98.69 108 PHE A C 1
ATOM 815 O O . PHE A 1 108 ? 8.292 -9.916 6.887 1.00 98.69 108 PHE A O 1
ATOM 822 N N . TYR A 1 109 ? 8.232 -7.922 5.839 1.00 98.75 109 TYR A N 1
ATOM 823 C CA . TYR A 1 109 ? 8.166 -8.451 4.486 1.00 98.75 109 TYR A CA 1
ATOM 824 C C . TYR A 1 109 ? 9.549 -8.576 3.837 1.00 98.75 109 TYR A C 1
ATOM 826 O O . TYR A 1 109 ? 10.402 -7.719 4.082 1.00 98.75 109 TYR A O 1
ATOM 834 N N . PRO A 1 110 ? 9.775 -9.607 2.999 1.00 98.50 110 PRO A N 1
ATOM 835 C CA . PRO A 1 110 ? 10.973 -9.713 2.186 1.00 98.50 110 PRO A CA 1
ATOM 836 C C . PRO A 1 110 ? 10.892 -8.734 1.014 1.00 98.50 110 PRO A C 1
ATOM 838 O O . PRO A 1 110 ? 9.966 -8.796 0.199 1.00 98.50 110 PRO A O 1
ATOM 841 N N . MET A 1 111 ? 11.880 -7.849 0.926 1.00 97.31 111 MET A N 1
ATOM 842 C CA . MET A 1 111 ? 11.947 -6.766 -0.053 1.00 97.31 111 MET A CA 1
ATOM 843 C C . MET A 1 111 ? 12.939 -7.079 -1.172 1.00 97.31 111 MET A C 1
ATOM 845 O O . MET A 1 111 ? 13.949 -7.761 -0.961 1.00 97.31 111 MET A O 1
ATOM 849 N N . ASN A 1 112 ? 12.704 -6.511 -2.358 1.00 94.56 112 ASN A N 1
ATOM 850 C CA . ASN A 1 112 ? 13.670 -6.557 -3.451 1.00 94.56 112 ASN A CA 1
ATOM 851 C C . ASN A 1 112 ? 15.056 -6.025 -2.994 1.00 94.56 112 ASN A C 1
ATOM 853 O O . ASN A 1 112 ? 15.107 -5.078 -2.202 1.00 94.56 112 ASN A O 1
ATOM 857 N N . PRO A 1 113 ? 16.199 -6.538 -3.503 1.00 93.69 113 PRO A N 1
ATOM 858 C CA . PRO A 1 113 ? 17.535 -6.169 -3.015 1.00 93.69 113 PRO A CA 1
ATOM 859 C C . PRO A 1 113 ? 17.856 -4.668 -3.057 1.00 93.69 113 PRO A C 1
ATOM 861 O O . PRO A 1 113 ? 18.662 -4.171 -2.263 1.00 93.69 113 PRO A O 1
ATOM 864 N N . PHE A 1 114 ? 17.229 -3.911 -3.962 1.00 92.31 114 PHE A N 1
ATOM 865 C CA . PHE A 1 114 ? 17.413 -2.458 -4.040 1.00 92.31 114 PHE A CA 1
ATOM 866 C C . PHE A 1 114 ? 16.650 -1.683 -2.956 1.00 92.31 114 PHE A C 1
ATOM 868 O O . PHE A 1 114 ? 16.988 -0.522 -2.710 1.00 92.31 114 PHE A O 1
ATOM 875 N N . ARG A 1 115 ? 15.708 -2.347 -2.276 1.00 94.00 115 ARG A N 1
ATOM 876 C CA . ARG A 1 115 ? 14.817 -1.813 -1.237 1.00 94.00 115 ARG A CA 1
ATOM 877 C C . ARG A 1 115 ? 15.039 -2.411 0.160 1.00 94.00 115 ARG A C 1
ATOM 879 O O . ARG A 1 115 ? 14.503 -1.927 1.152 1.00 94.00 115 ARG A O 1
ATOM 886 N N . GLN A 1 116 ? 15.878 -3.438 0.285 1.00 95.00 116 GLN A N 1
ATOM 887 C CA . GLN A 1 116 ? 16.228 -4.029 1.582 1.00 95.00 116 GLN A CA 1
ATOM 888 C C . GLN A 1 116 ? 16.889 -3.018 2.530 1.00 95.00 116 GLN A C 1
ATOM 890 O O . GLN A 1 116 ? 17.827 -2.305 2.163 1.00 95.00 116 GLN A O 1
ATOM 895 N N . GLY A 1 117 ? 16.450 -2.994 3.789 1.00 93.75 117 GLY A N 1
ATOM 896 C CA . GLY A 1 117 ? 16.966 -2.066 4.803 1.00 93.75 117 GLY A CA 1
ATOM 897 C C . GLY A 1 117 ? 16.307 -0.681 4.801 1.00 93.75 117 GLY A C 1
ATOM 898 O O . GLY A 1 117 ? 16.843 0.235 5.415 1.00 93.75 117 GLY A O 1
ATOM 899 N N . GLU A 1 118 ? 15.155 -0.529 4.141 1.00 95.81 118 GLU A N 1
ATOM 900 C CA . GLU A 1 118 ? 14.316 0.681 4.182 1.00 95.81 118 GLU A CA 1
ATOM 901 C C . GLU A 1 118 ? 13.666 0.935 5.555 1.00 95.81 118 GLU A C 1
ATOM 903 O O . GLU A 1 118 ? 13.395 2.083 5.913 1.00 95.81 118 GLU A O 1
ATOM 908 N N . LEU A 1 119 ? 13.454 -0.111 6.365 1.00 96.88 119 LEU A N 1
ATOM 909 C CA . LEU A 1 119 ? 12.912 0.042 7.717 1.00 96.88 119 LEU A CA 1
ATOM 910 C C . LEU A 1 119 ? 13.937 0.636 8.687 1.00 96.88 119 LEU A C 1
ATOM 912 O O . LEU A 1 119 ? 15.066 0.159 8.824 1.00 96.88 119 LEU A O 1
ATOM 916 N N . ALA A 1 120 ? 13.485 1.626 9.456 1.00 96.62 120 ALA A N 1
ATOM 917 C CA . ALA A 1 120 ? 14.258 2.261 10.514 1.00 96.62 120 ALA A CA 1
ATOM 918 C C . ALA A 1 120 ? 14.714 1.225 11.567 1.00 96.62 120 ALA A C 1
ATOM 920 O O . ALA A 1 120 ? 13.895 0.601 12.252 1.00 96.62 120 ALA A O 1
ATOM 921 N N . ARG A 1 121 ? 16.031 0.995 11.673 1.00 96.25 121 ARG A N 1
ATOM 922 C CA . ARG A 1 121 ? 16.573 -0.148 12.424 1.00 96.25 121 ARG A CA 1
ATOM 923 C C . ARG A 1 121 ? 16.275 -0.068 13.918 1.00 96.25 121 ARG A C 1
ATOM 925 O O . ARG A 1 121 ? 15.863 -1.075 14.486 1.00 96.25 121 ARG A O 1
ATOM 932 N N . LYS A 1 122 ? 16.498 1.076 14.573 1.00 95.56 122 LYS A N 1
ATOM 933 C CA . LYS A 1 122 ? 16.239 1.209 16.012 1.00 95.56 122 LYS A CA 1
ATOM 934 C C . LYS A 1 122 ? 14.752 1.414 16.286 1.00 95.56 122 LYS A C 1
ATOM 936 O O . LYS A 1 122 ? 14.215 0.727 17.145 1.00 95.56 122 LYS A O 1
ATOM 941 N N . GLN A 1 123 ? 14.118 2.353 15.584 1.00 96.00 123 GLN A N 1
ATOM 942 C CA . GLN A 1 123 ? 12.755 2.813 15.880 1.00 96.00 123 GLN A CA 1
ATOM 943 C C . GLN A 1 123 ? 11.669 1.806 15.487 1.00 96.00 123 GLN A C 1
ATOM 945 O O . GLN A 1 123 ? 10.611 1.803 16.108 1.00 96.00 123 GLN A O 1
ATOM 950 N N . LEU A 1 124 ? 11.915 0.969 14.473 1.00 96.94 124 LEU A N 1
ATOM 951 C CA . LEU A 1 124 ? 10.967 -0.052 14.025 1.00 96.94 124 LEU A CA 1
ATOM 952 C C . LEU A 1 124 ? 11.514 -1.453 14.265 1.00 96.94 124 LEU A C 1
ATOM 954 O O . LEU A 1 124 ? 10.994 -2.151 15.124 1.00 96.94 124 LEU A O 1
ATOM 958 N N . VAL A 1 125 ? 12.571 -1.859 13.554 1.00 97.50 125 VAL A N 1
ATOM 959 C CA . VAL A 1 125 ? 13.003 -3.270 13.531 1.00 97.50 125 VAL A CA 1
ATOM 960 C C . VAL A 1 125 ? 13.337 -3.780 14.933 1.00 97.50 125 VAL A C 1
ATOM 962 O O . VAL A 1 125 ? 12.672 -4.676 15.438 1.00 97.50 125 VAL A O 1
ATOM 965 N N . ASN A 1 126 ? 14.327 -3.178 15.593 1.00 97.00 126 ASN A N 1
ATOM 966 C CA . ASN A 1 126 ? 14.762 -3.610 16.919 1.00 97.00 126 ASN A CA 1
ATOM 967 C C . ASN A 1 126 ? 13.673 -3.388 17.979 1.00 97.00 126 ASN A C 1
ATOM 969 O O . ASN A 1 126 ? 13.553 -4.195 18.895 1.00 97.00 126 ASN A O 1
ATOM 973 N N . HIS A 1 127 ? 12.896 -2.303 17.871 1.00 97.06 127 HIS A N 1
ATOM 974 C CA . HIS A 1 127 ? 11.818 -2.000 18.815 1.00 97.06 127 HIS A CA 1
ATOM 975 C C . HIS A 1 127 ? 10.719 -3.062 18.776 1.00 97.06 127 HIS A C 1
ATOM 977 O O . HIS A 1 127 ? 10.342 -3.591 19.815 1.00 97.06 127 HIS A O 1
ATOM 983 N N . ILE A 1 128 ? 10.238 -3.404 17.580 1.00 97.81 128 ILE A N 1
ATOM 984 C CA . ILE A 1 128 ? 9.195 -4.414 17.371 1.00 97.81 128 ILE A CA 1
ATOM 985 C C . ILE A 1 128 ? 9.703 -5.798 17.775 1.00 97.81 128 ILE A C 1
ATOM 987 O O . ILE A 1 128 ? 9.000 -6.499 18.495 1.00 97.81 128 ILE A O 1
ATOM 991 N N . THR A 1 129 ? 10.919 -6.181 17.363 1.00 98.06 129 THR A N 1
ATOM 992 C CA . THR A 1 129 ? 11.509 -7.473 17.750 1.00 98.06 129 THR A CA 1
ATOM 993 C C . THR A 1 129 ? 11.602 -7.598 19.267 1.00 98.06 129 THR A C 1
ATOM 995 O O . THR A 1 129 ? 11.109 -8.570 19.828 1.00 98.06 129 THR A O 1
ATOM 998 N N . LYS A 1 130 ? 12.130 -6.573 19.946 1.00 97.38 130 LYS A N 1
ATOM 999 C CA . LYS A 1 130 ? 12.205 -6.552 21.408 1.00 97.38 130 LYS A CA 1
ATOM 1000 C C . LYS A 1 130 ? 10.816 -6.609 22.057 1.00 97.38 130 LYS A C 1
ATOM 1002 O O . LYS A 1 130 ? 10.621 -7.346 23.015 1.00 97.38 130 LYS A O 1
ATOM 1007 N N . ALA A 1 131 ? 9.843 -5.856 21.540 1.00 96.94 131 ALA A N 1
ATOM 1008 C CA . ALA A 1 131 ? 8.480 -5.864 22.068 1.00 96.94 131 ALA A CA 1
ATOM 1009 C C . ALA A 1 131 ? 7.819 -7.249 21.951 1.00 96.94 131 ALA A C 1
ATOM 1011 O O . ALA A 1 131 ? 7.132 -7.659 22.881 1.00 96.94 131 ALA A O 1
ATOM 1012 N N . ALA A 1 132 ? 8.049 -7.976 20.854 1.00 97.38 132 ALA A N 1
ATOM 1013 C CA . ALA A 1 132 ? 7.559 -9.344 20.673 1.00 97.38 132 ALA A CA 1
ATOM 1014 C C . ALA A 1 132 ? 8.267 -10.360 21.590 1.00 97.38 132 ALA A C 1
ATOM 1016 O O . ALA A 1 132 ? 7.631 -11.276 22.102 1.00 97.38 132 ALA A O 1
ATOM 1017 N N . GLU A 1 133 ? 9.566 -10.182 21.856 1.00 97.38 133 GLU A N 1
ATOM 1018 C CA . GLU A 1 133 ? 10.316 -11.007 22.817 1.00 97.38 133 GLU A CA 1
ATOM 1019 C C . GLU A 1 133 ? 9.860 -10.781 24.271 1.00 97.38 133 GLU A C 1
ATOM 1021 O O . GLU A 1 133 ? 9.810 -11.720 25.065 1.00 97.38 133 GLU A O 1
ATOM 1026 N N . GLU A 1 134 ? 9.525 -9.538 24.633 1.00 96.69 134 GLU A N 1
ATOM 1027 C CA . GLU A 1 134 ? 9.136 -9.152 25.997 1.00 96.69 134 GLU A CA 1
ATOM 1028 C C . GLU A 1 134 ? 7.634 -9.325 26.280 1.00 96.69 134 GLU A C 1
ATOM 1030 O O . GLU A 1 134 ? 7.240 -9.491 27.437 1.00 96.69 134 GLU A O 1
ATOM 1035 N N . ASN A 1 135 ? 6.785 -9.281 25.251 1.00 95.62 135 ASN A N 1
ATOM 1036 C CA . ASN A 1 135 ? 5.336 -9.396 25.372 1.00 95.62 135 ASN A CA 1
ATOM 1037 C C . ASN A 1 135 ? 4.792 -10.484 24.440 1.00 95.62 135 ASN A C 1
ATOM 1039 O O . ASN A 1 135 ? 4.522 -10.232 23.269 1.00 95.62 135 ASN A O 1
ATOM 1043 N N . ALA A 1 136 ? 4.518 -11.661 25.009 1.00 94.56 136 ALA A N 1
ATOM 1044 C CA . ALA A 1 136 ? 3.995 -12.823 24.288 1.00 94.56 136 ALA A CA 1
ATOM 1045 C C . ALA A 1 136 ? 2.619 -12.611 23.620 1.00 94.56 136 ALA A C 1
ATOM 1047 O O . ALA A 1 136 ? 2.190 -13.463 22.849 1.00 94.56 136 ALA A O 1
ATOM 1048 N N . ALA A 1 137 ? 1.912 -11.510 23.907 1.00 96.00 137 ALA A N 1
ATOM 1049 C CA . ALA A 1 137 ? 0.696 -11.151 23.178 1.00 96.00 137 ALA A CA 1
ATOM 1050 C C . ALA A 1 137 ? 0.983 -10.626 21.759 1.00 96.00 137 ALA A C 1
ATOM 1052 O O . ALA A 1 137 ? 0.068 -10.597 20.941 1.00 96.00 137 ALA A O 1
ATOM 1053 N N . ILE A 1 138 ? 2.215 -10.175 21.487 1.00 97.56 138 ILE A N 1
ATOM 1054 C CA . ILE A 1 138 ? 2.655 -9.644 20.195 1.00 97.56 138 ILE A CA 1
ATOM 1055 C C . ILE A 1 138 ? 3.365 -10.758 19.431 1.00 97.56 138 ILE A C 1
ATOM 1057 O O . ILE A 1 138 ? 4.420 -11.239 19.834 1.00 97.56 138 ILE A O 1
ATOM 1061 N N . GLU A 1 139 ? 2.810 -11.127 18.287 1.00 98.19 139 GLU A N 1
ATOM 1062 C CA . GLU A 1 139 ? 3.362 -12.147 17.408 1.00 98.19 139 GLU A CA 1
ATOM 1063 C C . GLU A 1 139 ? 4.063 -11.470 16.223 1.00 98.19 139 GLU A C 1
ATOM 1065 O O . GLU A 1 139 ? 3.445 -10.744 15.438 1.00 98.19 139 GLU A O 1
ATOM 1070 N N . LEU A 1 140 ? 5.371 -11.700 16.094 1.00 98.38 140 LEU A N 1
ATOM 1071 C CA . LEU A 1 140 ? 6.164 -11.210 14.971 1.00 98.38 140 LEU A CA 1
ATOM 1072 C C . LEU A 1 140 ? 6.323 -12.309 13.916 1.00 98.38 140 LEU A C 1
ATOM 1074 O O . LEU A 1 140 ? 6.970 -13.325 14.158 1.00 98.38 140 LEU A O 1
ATOM 1078 N N . ILE A 1 141 ? 5.782 -12.061 12.728 1.00 98.38 141 ILE A N 1
ATOM 1079 C CA . ILE A 1 141 ? 5.949 -12.899 11.542 1.00 98.38 141 ILE A CA 1
ATOM 1080 C C . ILE A 1 141 ? 7.053 -12.267 10.689 1.00 98.38 141 ILE A C 1
ATOM 1082 O O . ILE A 1 141 ? 6.833 -11.274 9.993 1.00 98.38 141 ILE A O 1
ATOM 1086 N N . ASP A 1 142 ? 8.261 -12.817 10.757 1.00 98.44 142 ASP A N 1
ATOM 1087 C CA . ASP A 1 142 ? 9.399 -12.329 9.976 1.00 98.44 142 ASP A CA 1
ATOM 1088 C C . ASP A 1 142 ? 9.588 -13.163 8.706 1.00 98.44 142 ASP A C 1
ATOM 1090 O O . ASP A 1 142 ? 10.088 -14.286 8.749 1.00 98.44 142 ASP A O 1
ATOM 1094 N N . LEU A 1 143 ? 9.170 -12.609 7.567 1.00 98.62 143 LEU A N 1
ATOM 1095 C CA . LEU A 1 143 ? 9.270 -13.252 6.256 1.00 98.62 143 LEU A CA 1
ATOM 1096 C C . LEU A 1 143 ? 10.521 -12.819 5.4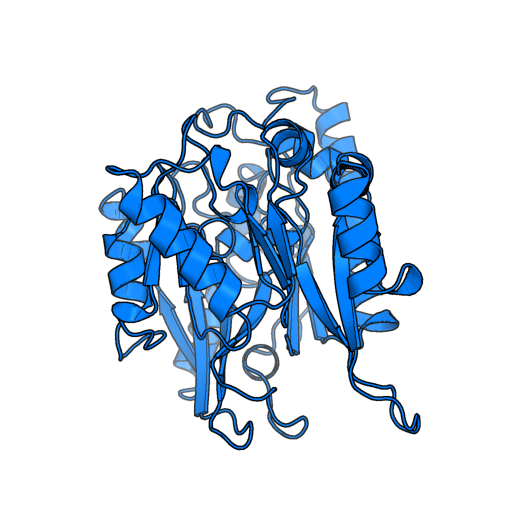80 1.00 98.62 143 LEU A C 1
ATOM 1098 O O . LEU A 1 143 ? 10.749 -13.309 4.378 1.00 98.62 143 LEU A O 1
ATOM 1102 N N . ARG A 1 144 ? 11.366 -11.944 6.039 1.00 98.44 144 ARG A N 1
ATOM 1103 C CA . ARG A 1 144 ? 12.613 -11.506 5.390 1.00 98.44 144 ARG A CA 1
ATOM 1104 C C . ARG A 1 144 ? 13.591 -12.631 5.038 1.00 98.44 144 ARG A C 1
ATOM 1106 O O . ARG A 1 144 ? 14.283 -12.457 4.045 1.00 98.44 144 ARG A O 1
ATOM 1113 N N . PRO A 1 145 ? 13.660 -13.788 5.733 1.00 98.31 145 PRO A N 1
ATOM 1114 C CA . PRO A 1 145 ? 14.539 -14.881 5.304 1.00 98.31 145 PRO A CA 1
ATOM 1115 C C . PRO A 1 145 ? 14.327 -15.348 3.852 1.00 98.31 145 PRO A C 1
ATOM 1117 O O . PRO A 1 145 ? 15.274 -15.803 3.219 1.00 98.31 145 PRO A O 1
ATOM 1120 N N . PHE A 1 146 ? 13.132 -15.162 3.276 1.00 98.56 146 PHE A N 1
ATOM 1121 C CA . PHE A 1 146 ? 12.877 -15.441 1.855 1.00 98.56 146 PHE A CA 1
ATOM 1122 C C . PHE A 1 146 ? 13.713 -14.576 0.890 1.00 98.56 146 PHE A C 1
ATOM 1124 O O . PHE A 1 146 ? 13.917 -14.969 -0.262 1.00 98.56 146 PHE A O 1
ATOM 1131 N N . GLU A 1 147 ? 14.253 -13.439 1.346 1.00 98.19 147 GLU A N 1
ATOM 1132 C CA . GLU A 1 147 ? 15.165 -12.593 0.569 1.00 98.19 147 GLU A CA 1
ATOM 1133 C C . GLU A 1 147 ? 16.414 -13.360 0.106 1.00 98.19 147 GLU A C 1
ATOM 1135 O O . GLU A 1 147 ? 16.905 -13.107 -0.997 1.00 98.19 147 GLU A O 1
ATOM 1140 N N . GLU A 1 148 ? 16.898 -14.318 0.908 1.00 97.56 148 GLU A N 1
ATOM 1141 C CA . GLU A 1 148 ? 18.058 -15.166 0.591 1.00 97.56 148 GLU A CA 1
ATOM 1142 C C . GLU A 1 148 ? 17.769 -16.145 -0.558 1.00 97.56 148 GLU A C 1
ATOM 1144 O O . GLU A 1 148 ? 18.673 -16.522 -1.305 1.00 97.56 148 GLU A O 1
ATOM 1149 N N . GLU A 1 149 ? 16.498 -16.513 -0.745 1.00 97.88 149 GLU A N 1
ATOM 1150 C CA . GLU A 1 149 ? 16.019 -17.352 -1.848 1.00 97.88 149 GLU A CA 1
ATOM 1151 C C . GLU A 1 149 ? 15.648 -16.539 -3.101 1.00 97.88 149 GLU A C 1
ATOM 1153 O O . GLU A 1 149 ? 15.210 -17.109 -4.100 1.00 97.88 149 GLU A O 1
ATOM 1158 N N . GLY A 1 150 ? 15.783 -15.209 -3.065 1.00 97.56 150 GLY A N 1
ATOM 1159 C CA . GLY A 1 150 ? 15.323 -14.336 -4.147 1.00 97.56 150 GLY A CA 1
ATOM 1160 C C . GLY A 1 150 ? 13.796 -14.262 -4.272 1.00 97.56 150 GLY A C 1
ATOM 1161 O O . GLY A 1 150 ? 13.284 -13.976 -5.355 1.00 97.56 150 GLY A O 1
ATOM 1162 N N . LYS A 1 151 ? 13.068 -14.549 -3.186 1.00 98.38 151 LYS A N 1
ATOM 1163 C CA . LYS A 1 151 ? 11.602 -14.540 -3.125 1.00 98.38 151 LYS A CA 1
ATOM 1164 C C . LYS A 1 151 ? 11.133 -13.341 -2.301 1.00 98.38 151 LYS A C 1
ATOM 1166 O O . LYS A 1 151 ? 11.572 -13.149 -1.171 1.00 98.38 151 LYS A O 1
ATOM 1171 N N . TYR A 1 152 ? 10.224 -12.544 -2.857 1.00 98.19 152 TYR A N 1
ATOM 1172 C CA . TYR A 1 152 ? 9.802 -11.264 -2.274 1.00 98.19 152 TYR A CA 1
ATOM 1173 C C . TYR A 1 152 ? 8.282 -11.178 -2.148 1.00 98.19 152 TYR A C 1
ATOM 1175 O O . TYR A 1 152 ? 7.562 -11.887 -2.846 1.00 98.19 152 TYR A O 1
ATOM 1183 N N . LEU A 1 153 ? 7.795 -10.322 -1.257 1.00 98.38 153 LEU A N 1
ATOM 1184 C CA . LEU A 1 153 ? 6.378 -10.005 -1.102 1.00 98.38 153 LEU A CA 1
ATOM 1185 C C . LEU A 1 153 ? 6.288 -8.651 -0.410 1.00 98.38 153 LEU A C 1
ATOM 1187 O O . LEU A 1 153 ? 6.174 -8.592 0.808 1.00 98.38 153 LEU A O 1
ATOM 1191 N N . GLU A 1 154 ? 6.392 -7.575 -1.179 1.00 97.62 154 GLU A N 1
ATOM 1192 C CA . GLU A 1 154 ? 6.492 -6.198 -0.680 1.00 97.62 154 GLU A CA 1
ATOM 1193 C C . GLU A 1 154 ? 5.154 -5.660 -0.138 1.00 97.62 154 GLU A C 1
ATOM 1195 O O . GLU A 1 154 ? 4.519 -4.802 -0.754 1.00 97.62 154 GLU A O 1
ATOM 1200 N N . GLY A 1 155 ? 4.709 -6.194 1.002 1.00 97.00 155 GLY A N 1
ATOM 1201 C CA . GLY A 1 155 ? 3.666 -5.630 1.861 1.00 97.00 155 GLY A CA 1
ATOM 1202 C C . GLY A 1 155 ? 2.402 -5.197 1.127 1.00 97.00 155 GLY A C 1
ATOM 1203 O O . GLY A 1 155 ? 1.902 -5.925 0.272 1.00 97.00 155 GLY A O 1
ATOM 1204 N N . SER A 1 156 ? 1.873 -4.018 1.463 1.00 92.38 156 SER A N 1
ATOM 1205 C CA . SER A 1 156 ? 0.658 -3.473 0.835 1.00 92.38 156 SER A CA 1
ATOM 1206 C C . SER A 1 156 ? 0.813 -3.191 -0.664 1.00 92.38 156 SER A C 1
ATOM 1208 O O . SER A 1 156 ? -0.180 -3.200 -1.386 1.00 92.38 156 SER A O 1
ATOM 1210 N N . GLY A 1 157 ? 2.046 -3.013 -1.155 1.00 95.19 157 GLY A N 1
ATOM 1211 C CA . GLY A 1 157 ? 2.336 -3.000 -2.586 1.00 95.19 157 GLY A CA 1
ATOM 1212 C C . GLY A 1 157 ? 1.930 -4.315 -3.249 1.00 95.19 157 GLY A C 1
ATOM 1213 O O . GLY A 1 157 ? 1.314 -4.326 -4.308 1.00 95.19 157 GLY A O 1
ATOM 1214 N N . SER A 1 158 ? 2.201 -5.443 -2.599 1.00 97.50 158 SER A N 1
ATOM 1215 C CA . SER A 1 158 ? 1.941 -6.786 -3.138 1.00 97.50 158 SER A CA 1
ATOM 1216 C C . SER A 1 158 ? 0.597 -7.382 -2.703 1.00 97.50 158 SER A C 1
ATOM 1218 O O . SER A 1 158 ? 0.078 -8.293 -3.353 1.00 97.50 158 SER A O 1
ATOM 1220 N N . LEU A 1 1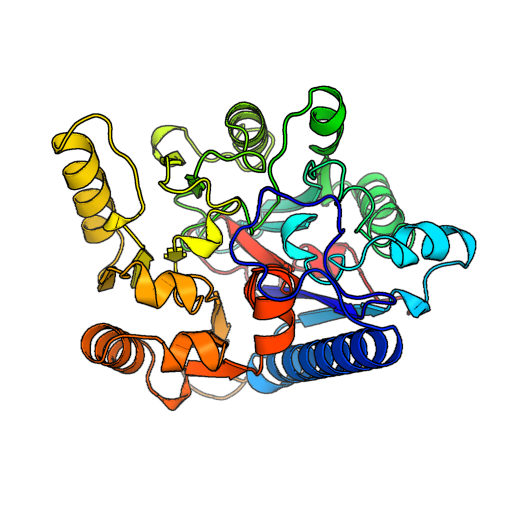59 ? 0.016 -6.876 -1.616 1.00 98.00 159 LEU A N 1
ATOM 1221 C CA . LEU A 1 159 ? -1.135 -7.455 -0.928 1.00 98.00 159 LEU A CA 1
ATOM 1222 C C . LEU A 1 159 ? -2.284 -6.454 -0.846 1.00 98.00 159 LEU A C 1
ATOM 1224 O O . LEU A 1 159 ? -2.208 -5.466 -0.116 1.00 98.00 159 LEU A O 1
ATOM 1228 N N . ILE A 1 160 ? -3.393 -6.771 -1.509 1.00 98.12 160 ILE A N 1
ATOM 1229 C CA . ILE A 1 160 ? -4.661 -6.076 -1.291 1.00 98.12 160 ILE A CA 1
ATOM 1230 C C . ILE A 1 160 ? -5.549 -6.983 -0.457 1.00 98.12 160 ILE A C 1
ATOM 1232 O O . ILE A 1 160 ? -5.927 -8.069 -0.890 1.00 98.12 160 ILE A O 1
ATOM 1236 N N . PHE A 1 161 ? -5.902 -6.529 0.740 1.00 97.25 161 PHE A N 1
ATOM 1237 C CA . PHE A 1 161 ? -6.884 -7.204 1.578 1.00 97.25 161 PHE A CA 1
ATOM 1238 C C . PHE A 1 161 ? -8.273 -6.634 1.303 1.00 97.25 161 PHE A C 1
ATOM 1240 O O . PHE A 1 161 ? -8.457 -5.417 1.266 1.00 97.25 161 PHE A O 1
ATOM 1247 N N . SER A 1 162 ? -9.272 -7.504 1.165 1.00 96.62 162 SER A N 1
ATOM 1248 C CA . SER A 1 162 ? -10.663 -7.066 1.265 1.00 96.62 162 SER A CA 1
ATOM 1249 C C . SER A 1 162 ? -10.960 -6.566 2.689 1.00 96.62 162 SER A C 1
ATOM 1251 O O . SER A 1 162 ? -10.241 -6.921 3.632 1.00 96.62 162 SER A O 1
ATOM 1253 N N . PRO A 1 163 ? -12.067 -5.832 2.904 1.00 92.75 163 PRO A N 1
ATOM 1254 C CA . PRO A 1 163 ? -12.546 -5.533 4.249 1.00 92.75 163 PRO A CA 1
ATOM 1255 C C . PRO A 1 163 ? -12.598 -6.787 5.131 1.00 92.75 163 PRO A C 1
ATOM 1257 O O . PRO A 1 163 ? -13.009 -7.865 4.686 1.00 92.75 163 PRO A O 1
ATOM 1260 N N . GLY A 1 164 ? -12.123 -6.649 6.370 1.00 93.44 164 GLY A N 1
ATOM 1261 C CA . GLY A 1 164 ? -12.030 -7.747 7.333 1.00 93.44 164 GLY A CA 1
ATOM 1262 C C . GLY A 1 164 ? -11.003 -8.832 6.988 1.00 93.44 164 GLY A C 1
ATOM 1263 O O . GLY A 1 164 ? -10.991 -9.864 7.653 1.00 93.44 164 GLY A O 1
ATOM 1264 N N . GLY A 1 165 ? -10.183 -8.653 5.945 1.00 94.25 165 GLY A N 1
ATOM 1265 C CA . GLY A 1 165 ? -9.221 -9.659 5.488 1.00 94.25 165 GLY A CA 1
ATOM 1266 C C . GLY A 1 165 ? -9.862 -10.944 4.969 1.00 94.25 165 GLY A C 1
ATOM 1267 O O . GLY A 1 165 ? -9.230 -11.996 4.997 1.00 94.25 165 GLY A O 1
ATOM 1268 N N . ARG A 1 166 ? -11.128 -10.872 4.531 1.00 94.31 166 ARG A N 1
ATOM 1269 C CA . ARG A 1 166 ? -11.871 -12.029 4.014 1.00 94.31 166 ARG A CA 1
ATOM 1270 C C . ARG A 1 166 ? -11.193 -12.627 2.785 1.00 94.31 166 ARG A C 1
ATOM 1272 O O . ARG A 1 166 ? -11.141 -13.845 2.692 1.00 94.31 166 ARG A O 1
ATOM 1279 N N . TYR A 1 167 ? -10.683 -11.784 1.894 1.00 97.88 167 TYR A N 1
ATOM 1280 C CA . TYR A 1 167 ? -9.930 -12.154 0.703 1.00 97.88 167 TYR A CA 1
ATOM 1281 C C . TYR A 1 167 ? -8.591 -11.424 0.669 1.00 97.88 167 TYR A C 1
ATOM 1283 O O . TYR A 1 167 ? -8.479 -10.295 1.160 1.00 97.88 167 TYR A O 1
ATOM 1291 N N . VAL A 1 168 ? -7.596 -12.052 0.050 1.00 98.38 168 VAL A N 1
ATOM 1292 C CA . VAL A 1 168 ? -6.324 -11.417 -0.302 1.00 98.38 168 VAL A CA 1
ATOM 1293 C C . VAL A 1 168 ? -6.080 -11.567 -1.796 1.00 98.38 168 VAL A C 1
ATOM 1295 O O . VAL A 1 168 ? -6.234 -12.655 -2.348 1.00 98.38 168 VAL A O 1
ATOM 1298 N N . TYR A 1 169 ? -5.707 -10.470 -2.441 1.00 98.44 169 TYR A N 1
ATOM 1299 C CA . TYR A 1 169 ? -5.398 -10.415 -3.863 1.00 98.44 169 TYR A CA 1
ATOM 1300 C C . TYR A 1 169 ? -3.928 -10.039 -4.046 1.00 98.44 169 TYR A C 1
ATOM 1302 O O . TYR A 1 169 ? -3.445 -9.074 -3.444 1.00 98.44 169 TYR A O 1
ATOM 1310 N N . THR A 1 170 ? -3.228 -10.790 -4.892 1.00 98.25 170 THR A N 1
ATOM 1311 C CA . THR A 1 170 ? -1.805 -10.591 -5.178 1.00 98.25 170 THR A CA 1
ATOM 1312 C C . THR A 1 170 ? -1.526 -10.870 -6.641 1.00 98.25 170 THR A C 1
ATOM 1314 O O . THR A 1 170 ? -1.737 -11.985 -7.109 1.00 98.25 170 THR A O 1
ATOM 1317 N N . ALA A 1 171 ? -1.014 -9.875 -7.359 1.00 96.81 171 ALA A N 1
ATOM 1318 C CA . ALA A 1 171 ? -0.490 -10.058 -8.700 1.00 96.81 171 ALA A CA 1
ATOM 1319 C C . ALA A 1 171 ? 0.954 -10.563 -8.626 1.00 96.81 171 ALA A C 1
ATOM 1321 O O . ALA A 1 171 ? 1.804 -9.942 -7.994 1.00 96.81 171 ALA A O 1
ATOM 1322 N N . VAL A 1 172 ? 1.238 -11.688 -9.281 1.00 96.62 172 VAL A N 1
ATOM 1323 C CA . VAL A 1 172 ? 2.596 -12.235 -9.374 1.00 96.62 172 VAL A CA 1
ATOM 1324 C C . VAL A 1 172 ? 3.482 -11.270 -10.152 1.00 96.62 172 VAL A C 1
ATOM 1326 O O . VAL A 1 172 ? 3.147 -10.861 -11.265 1.00 96.62 172 VAL A O 1
ATOM 1329 N N . SER A 1 173 ? 4.631 -10.931 -9.575 1.00 95.38 173 SER A N 1
ATOM 1330 C CA . SER A 1 173 ? 5.592 -9.994 -10.157 1.00 95.38 173 SER A CA 1
ATOM 1331 C C . SER A 1 173 ? 7.009 -10.286 -9.652 1.00 95.38 173 SER A C 1
ATOM 1333 O O . SER A 1 173 ? 7.222 -11.158 -8.811 1.00 95.38 173 SER A O 1
ATOM 1335 N N . GLN A 1 174 ? 7.995 -9.505 -10.103 1.00 93.50 174 GLN A N 1
ATOM 1336 C CA . GLN A 1 174 ? 9.356 -9.546 -9.543 1.00 93.50 174 GLN A CA 1
ATOM 1337 C C . GLN A 1 174 ? 9.423 -9.117 -8.066 1.00 93.50 174 GLN A C 1
ATOM 1339 O O . GLN A 1 174 ? 10.461 -9.295 -7.433 1.00 93.50 174 GLN A O 1
ATOM 1344 N N . ARG A 1 175 ? 8.334 -8.563 -7.517 1.00 95.44 175 ARG A N 1
ATOM 1345 C CA . ARG A 1 175 ? 8.220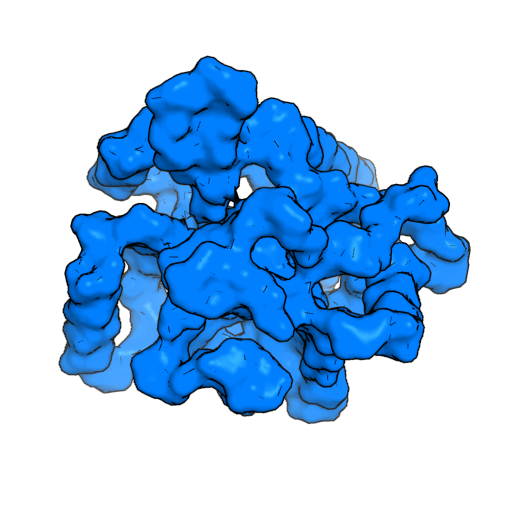 -8.109 -6.124 1.00 95.44 175 ARG A CA 1
ATOM 1346 C C . ARG A 1 175 ? 7.180 -8.894 -5.308 1.00 95.44 175 ARG A C 1
ATOM 1348 O O . ARG A 1 175 ? 7.033 -8.630 -4.118 1.00 95.44 175 ARG A O 1
ATOM 1355 N N . SER A 1 176 ? 6.503 -9.866 -5.931 1.00 97.31 176 SER A N 1
ATOM 1356 C CA . SER A 1 176 ? 5.415 -10.660 -5.342 1.00 97.31 176 SER A CA 1
ATOM 1357 C C . SER A 1 176 ? 5.527 -12.133 -5.740 1.00 97.31 176 SER A C 1
ATOM 1359 O O . SER A 1 176 ? 5.151 -12.520 -6.849 1.00 97.31 176 SER A O 1
ATOM 1361 N N . HIS A 1 177 ? 6.031 -12.966 -4.831 1.00 98.12 177 HIS A N 1
ATOM 1362 C CA . HIS A 1 177 ? 6.271 -14.386 -5.057 1.00 98.12 177 HIS A CA 1
ATOM 1363 C C . HIS A 1 177 ? 5.202 -15.259 -4.367 1.00 98.12 177 HIS A C 1
ATOM 1365 O O . HIS A 1 177 ? 5.004 -15.128 -3.153 1.00 98.12 177 HIS A O 1
ATOM 1371 N N . PRO A 1 178 ? 4.568 -16.211 -5.085 1.00 97.94 178 PRO A N 1
ATOM 1372 C CA . PRO A 1 178 ? 3.509 -17.070 -4.542 1.00 97.94 178 PRO A CA 1
ATOM 1373 C C . PRO A 1 178 ? 3.897 -17.838 -3.270 1.00 97.94 178 PRO A C 1
ATOM 1375 O O . PRO A 1 178 ? 3.120 -17.868 -2.324 1.00 97.94 178 PRO A O 1
ATOM 1378 N N . ASP A 1 179 ? 5.107 -18.404 -3.196 1.00 98.50 179 ASP A N 1
ATOM 1379 C CA . ASP A 1 179 ? 5.570 -19.133 -1.998 1.00 98.50 179 ASP A CA 1
ATOM 1380 C C . ASP A 1 179 ? 5.550 -18.288 -0.714 1.00 98.50 179 ASP A C 1
ATOM 1382 O O . ASP A 1 179 ? 5.277 -18.806 0.369 1.00 98.50 179 ASP A O 1
ATOM 1386 N N . VAL A 1 180 ? 5.848 -16.990 -0.822 1.00 98.69 180 VAL A N 1
ATOM 1387 C CA . VAL A 1 180 ? 5.871 -16.089 0.337 1.00 98.69 180 VAL A CA 1
ATOM 1388 C C . VAL A 1 180 ? 4.442 -15.746 0.753 1.00 98.69 180 VAL A C 1
ATOM 1390 O O . VAL A 1 180 ? 4.153 -15.694 1.947 1.00 98.69 180 VAL A O 1
ATOM 1393 N N . LEU A 1 181 ? 3.531 -15.575 -0.215 1.00 98.56 181 LEU A N 1
ATOM 1394 C CA . LEU A 1 181 ? 2.096 -15.442 0.055 1.00 98.56 181 LEU A CA 1
ATOM 1395 C C . LEU A 1 181 ? 1.556 -16.699 0.753 1.00 98.56 181 LEU A C 1
ATOM 1397 O O . LEU A 1 181 ? 0.851 -16.589 1.755 1.00 98.56 181 LEU A O 1
ATOM 1401 N N . GLU A 1 182 ? 1.930 -17.888 0.274 1.00 98.31 182 GLU A N 1
ATOM 1402 C CA . GLU A 1 182 ? 1.549 -19.157 0.897 1.00 98.31 182 GLU A CA 1
ATOM 1403 C C . GLU A 1 182 ? 2.025 -19.214 2.349 1.00 98.31 182 GLU A C 1
ATOM 1405 O O . GLU A 1 182 ? 1.237 -19.527 3.238 1.00 98.31 182 GLU A O 1
ATOM 1410 N N . ALA A 1 183 ? 3.287 -18.850 2.609 1.00 98.50 183 ALA A N 1
ATOM 1411 C CA . ALA A 1 183 ? 3.833 -18.773 3.959 1.00 98.50 183 ALA A CA 1
ATOM 1412 C C . ALA A 1 183 ? 3.076 -17.762 4.837 1.00 98.50 183 ALA A C 1
ATOM 1414 O O . ALA A 1 183 ? 2.709 -18.096 5.963 1.00 98.50 183 ALA A O 1
ATOM 1415 N N . LEU A 1 184 ? 2.787 -16.560 4.331 1.00 98.62 184 LEU A N 1
ATOM 1416 C CA . LEU A 1 184 ? 2.045 -15.522 5.054 1.00 98.62 184 LEU A CA 1
ATOM 1417 C C . LEU A 1 184 ? 0.635 -15.979 5.454 1.00 98.62 184 LEU A C 1
ATOM 1419 O O . LEU A 1 184 ? 0.156 -15.650 6.539 1.00 98.62 184 LEU A O 1
ATOM 1423 N N . CYS A 1 185 ? -0.049 -16.724 4.589 1.00 98.31 185 CYS A N 1
ATOM 1424 C CA . CYS A 1 185 ? -1.446 -17.093 4.793 1.00 98.31 185 CYS A CA 1
ATOM 1425 C C . CYS A 1 185 ? -1.656 -18.400 5.576 1.00 98.31 185 CYS A C 1
ATOM 1427 O O . CYS A 1 185 ? -2.809 -18.782 5.794 1.00 98.31 185 CYS A O 1
ATOM 1429 N N . ARG A 1 186 ? -0.587 -19.077 6.021 1.00 97.94 186 ARG A N 1
ATOM 1430 C CA . ARG A 1 186 ? -0.682 -20.309 6.825 1.00 97.94 186 ARG A CA 1
ATOM 1431 C C . ARG A 1 186 ? -1.488 -20.118 8.121 1.00 97.94 186 ARG A C 1
ATOM 1433 O O . ARG A 1 186 ? -1.551 -18.991 8.624 1.00 97.94 186 ARG A O 1
ATOM 1440 N N . PRO A 1 187 ? -2.064 -21.196 8.693 1.00 96.50 187 PRO A N 1
ATOM 1441 C CA . PRO A 1 187 ? -2.854 -21.128 9.926 1.00 96.50 187 PRO A CA 1
ATOM 1442 C C . PRO A 1 187 ? -2.139 -20.471 11.112 1.00 96.50 187 PRO A C 1
ATOM 1444 O O . PRO A 1 187 ? -2.759 -19.733 11.872 1.00 96.50 187 PRO A O 1
ATOM 1447 N N . GLU A 1 188 ? -0.834 -20.696 11.254 1.00 96.31 188 GLU A N 1
ATOM 1448 C CA . GLU A 1 188 ? -0.004 -20.077 12.290 1.00 96.31 188 GLU A CA 1
ATOM 1449 C C . GLU A 1 188 ? 0.245 -18.575 12.066 1.00 96.31 188 GLU A C 1
ATOM 1451 O O . GLU A 1 188 ? 0.567 -17.865 13.013 1.00 96.31 188 GLU A O 1
ATOM 1456 N N . ASN A 1 189 ? 0.041 -18.069 10.847 1.00 97.62 189 ASN A N 1
ATOM 1457 C CA . ASN A 1 189 ? 0.257 -16.676 10.462 1.00 97.62 189 ASN A CA 1
ATOM 1458 C C . ASN A 1 189 ? -1.093 -15.958 10.301 1.00 97.62 189 ASN A C 1
ATOM 1460 O O . ASN A 1 189 ? -1.839 -15.854 11.274 1.00 97.62 189 ASN A O 1
ATOM 1464 N N . LEU A 1 190 ? -1.443 -15.463 9.105 1.00 97.31 190 LEU A N 1
ATOM 1465 C CA . LEU A 1 190 ? -2.711 -14.746 8.904 1.00 97.31 190 LEU A CA 1
ATOM 1466 C C . LEU A 1 190 ? -3.941 -15.666 8.832 1.00 97.31 190 LEU A C 1
ATOM 1468 O O . LEU A 1 190 ? -5.058 -15.166 8.936 1.00 97.31 190 LEU A O 1
ATOM 1472 N N . ASN A 1 191 ? -3.757 -16.982 8.670 1.00 96.69 191 ASN A N 1
ATOM 1473 C CA . ASN A 1 191 ? -4.839 -17.970 8.587 1.00 96.69 191 ASN A CA 1
ATOM 1474 C C . ASN A 1 191 ? -5.925 -17.619 7.547 1.00 96.69 191 ASN A C 1
ATOM 1476 O O . ASN A 1 191 ? -7.121 -17.642 7.838 1.00 96.69 191 ASN A O 1
ATOM 1480 N N . ILE A 1 192 ? -5.507 -17.272 6.328 1.00 97.25 192 ILE A N 1
ATOM 1481 C CA . ILE A 1 192 ? -6.424 -17.003 5.211 1.00 97.25 192 ILE A CA 1
ATOM 1482 C C . ILE A 1 192 ? -6.514 -18.288 4.383 1.00 97.25 192 ILE A C 1
ATOM 1484 O O . ILE A 1 192 ? -5.481 -18.691 3.863 1.00 97.25 192 ILE A O 1
ATOM 1488 N N . PRO A 1 193 ? -7.668 -18.958 4.238 1.00 96.75 193 PRO A N 1
ATOM 1489 C CA . PRO A 1 193 ? -7.776 -20.212 3.481 1.00 96.75 193 PRO A CA 1
ATOM 1490 C C . PRO A 1 193 ? -7.468 -20.057 1.978 1.00 96.75 193 PRO A C 1
ATOM 1492 O O . PRO A 1 193 ? -7.697 -18.969 1.448 1.00 96.75 193 PRO A O 1
ATOM 1495 N N . PRO A 1 194 ? -6.972 -21.095 1.271 1.00 97.56 194 PRO A N 1
ATOM 1496 C CA . PRO A 1 194 ? -6.638 -21.023 -0.158 1.00 97.56 194 PRO A CA 1
ATOM 1497 C C . PRO A 1 194 ? -7.761 -20.506 -1.067 1.00 97.56 194 PRO A C 1
ATOM 1499 O O . PRO A 1 194 ? -7.495 -19.715 -1.963 1.00 97.56 194 PRO A O 1
ATOM 1502 N N . GLU A 1 195 ? -9.013 -20.882 -0.808 1.00 96.25 195 GLU A N 1
ATOM 1503 C CA . GLU A 1 195 ? -10.199 -20.435 -1.552 1.00 96.25 195 GLU A CA 1
ATOM 1504 C C . GLU A 1 195 ? -10.469 -18.925 -1.446 1.00 96.25 195 GLU A C 1
ATOM 1506 O O . GLU A 1 195 ? -11.223 -18.367 -2.240 1.00 96.25 195 GLU A O 1
ATOM 1511 N N . ASN A 1 196 ? -9.832 -18.257 -0.482 1.00 97.62 196 ASN A N 1
ATOM 1512 C CA . ASN A 1 196 ? -9.927 -16.820 -0.275 1.00 97.62 196 ASN A CA 1
ATOM 1513 C C . ASN A 1 196 ? -8.692 -16.057 -0.796 1.00 97.62 196 ASN A C 1
ATOM 1515 O O . ASN A 1 196 ? -8.559 -14.853 -0.553 1.00 97.62 196 ASN A O 1
ATOM 1519 N N . ARG A 1 197 ? -7.765 -16.737 -1.481 1.00 97.62 197 ARG A N 1
ATOM 1520 C CA . ARG A 1 197 ? -6.531 -16.154 -2.021 1.00 97.62 197 ARG A CA 1
ATOM 1521 C C . ARG A 1 197 ? -6.626 -16.077 -3.542 1.00 97.62 197 ARG A C 1
ATOM 1523 O O . ARG A 1 197 ? -6.757 -17.095 -4.212 1.00 97.62 197 ARG A O 1
ATOM 1530 N N . PHE A 1 198 ? -6.494 -14.875 -4.088 1.00 97.50 198 PHE A N 1
ATOM 1531 C CA . PHE A 1 198 ? -6.506 -14.629 -5.527 1.00 97.50 198 PHE A CA 1
ATOM 1532 C C . PHE A 1 198 ? -5.094 -14.327 -6.012 1.00 97.50 198 PHE A C 1
ATOM 1534 O O . PHE A 1 198 ? -4.553 -13.247 -5.761 1.00 97.50 198 PHE A O 1
ATOM 1541 N N . LEU A 1 199 ? -4.502 -15.298 -6.709 1.00 96.50 199 LEU A N 1
ATOM 1542 C CA . LEU A 1 199 ? -3.204 -15.148 -7.352 1.00 96.50 199 LEU A CA 1
ATOM 1543 C C . LEU A 1 199 ? -3.400 -14.693 -8.800 1.00 96.50 199 LEU A C 1
ATOM 1545 O O . LEU A 1 199 ? -3.758 -15.481 -9.670 1.00 96.50 199 LEU A O 1
ATOM 1549 N N . LEU A 1 200 ? -3.177 -13.408 -9.042 1.00 96.75 200 LEU A N 1
ATOM 1550 C CA . LEU A 1 200 ? -3.407 -12.749 -10.322 1.00 96.75 200 LEU A CA 1
ATOM 1551 C C . LEU A 1 200 ? -2.116 -12.693 -11.148 1.00 96.75 200 LEU A C 1
ATOM 1553 O O . LEU A 1 200 ? -1.005 -12.801 -10.623 1.00 96.75 200 LEU A O 1
ATOM 1557 N N . ARG A 1 201 ? -2.249 -12.456 -12.451 1.00 95.75 201 ARG A N 1
ATOM 1558 C CA . ARG A 1 201 ? -1.138 -12.117 -13.352 1.00 95.75 201 ARG A CA 1
ATOM 1559 C C . ARG A 1 201 ? -1.470 -10.809 -14.053 1.00 95.75 201 ARG A C 1
ATOM 1561 O O . ARG A 1 201 ? -2.641 -10.510 -14.260 1.00 95.75 201 ARG A O 1
ATOM 1568 N N . CYS A 1 202 ? -0.458 -10.028 -14.412 1.00 92.69 202 CYS A N 1
ATOM 1569 C CA . CYS A 1 202 ? -0.655 -8.737 -15.064 1.00 92.69 202 CYS A CA 1
ATOM 1570 C C . CYS A 1 202 ? 0.198 -8.580 -16.322 1.00 92.69 202 CYS A C 1
ATOM 1572 O O . CYS A 1 202 ? 1.243 -9.216 -16.489 1.00 92.69 202 CYS A O 1
ATOM 1574 N N . LYS A 1 203 ? -0.267 -7.704 -17.210 1.00 87.31 203 LYS A N 1
ATOM 1575 C CA . LYS A 1 203 ? 0.465 -7.238 -18.386 1.00 87.31 203 LYS A CA 1
ATOM 1576 C C . LYS A 1 203 ? 1.589 -6.289 -17.958 1.00 87.31 203 LYS A C 1
ATOM 1578 O O . LYS A 1 203 ? 1.602 -5.762 -16.848 1.00 87.31 203 LYS A O 1
ATOM 1583 N N . ASN A 1 204 ? 2.535 -6.048 -18.865 1.00 79.06 204 ASN A N 1
ATOM 1584 C CA . ASN A 1 204 ? 3.547 -4.985 -18.759 1.00 79.06 204 ASN A CA 1
ATOM 1585 C C . ASN A 1 204 ? 4.467 -5.034 -17.522 1.00 79.06 204 ASN A C 1
ATOM 1587 O O . ASN A 1 204 ? 5.154 -4.055 -17.246 1.00 79.06 204 ASN A O 1
ATOM 1591 N N . ALA A 1 205 ? 4.523 -6.168 -16.812 1.00 81.19 205 ALA A N 1
ATOM 1592 C CA . ALA A 1 205 ? 5.367 -6.361 -15.633 1.00 81.19 205 ALA A CA 1
ATOM 1593 C C . ALA A 1 205 ? 5.162 -5.285 -14.545 1.00 81.19 205 ALA A C 1
ATOM 1595 O O . ALA A 1 205 ? 6.134 -4.789 -13.977 1.00 81.19 205 ALA A O 1
ATOM 1596 N N . ILE A 1 206 ? 3.904 -4.929 -14.249 1.00 89.69 206 ILE A N 1
ATOM 1597 C CA . ILE A 1 206 ? 3.587 -4.027 -13.133 1.00 89.69 206 ILE A CA 1
ATOM 1598 C C . ILE A 1 206 ? 4.141 -4.633 -11.826 1.00 89.69 206 ILE A C 1
ATOM 1600 O O . ILE A 1 206 ? 3.849 -5.790 -11.511 1.00 89.69 206 ILE A O 1
ATOM 1604 N N . PRO A 1 207 ? 4.962 -3.890 -11.057 1.00 90.56 207 PRO A N 1
ATOM 1605 C CA . PRO A 1 207 ? 5.682 -4.465 -9.923 1.00 90.56 207 PRO A CA 1
ATOM 1606 C C . PRO A 1 207 ? 4.788 -4.745 -8.711 1.00 90.56 207 PRO A C 1
ATOM 1608 O O . PRO A 1 207 ? 5.081 -5.669 -7.953 1.00 90.56 207 PRO A O 1
ATOM 1611 N N . HIS A 1 208 ? 3.710 -3.984 -8.518 1.00 94.75 208 HIS A N 1
ATOM 1612 C CA . HIS A 1 208 ? 2.873 -4.027 -7.318 1.00 94.75 208 HIS A CA 1
ATOM 1613 C C . HIS A 1 208 ? 1.388 -4.188 -7.653 1.00 94.75 208 HIS A C 1
ATOM 1615 O O . HIS A 1 208 ? 0.865 -3.549 -8.563 1.00 94.75 208 HIS A O 1
ATOM 1621 N N . THR A 1 209 ? 0.692 -5.016 -6.877 1.00 97.12 209 THR A N 1
ATOM 1622 C CA . THR A 1 209 ? -0.756 -5.241 -6.958 1.00 97.12 209 THR A CA 1
ATOM 1623 C C . THR A 1 209 ? -1.559 -3.968 -6.674 1.00 97.12 209 THR A C 1
ATOM 1625 O O . THR A 1 209 ? -2.586 -3.756 -7.308 1.00 97.12 209 THR A O 1
ATOM 1628 N N . ASN A 1 210 ? -1.098 -3.083 -5.783 1.00 96.69 210 ASN A N 1
ATOM 1629 C CA . ASN A 1 210 ? -1.784 -1.813 -5.474 1.00 96.69 210 ASN A CA 1
ATOM 1630 C C . ASN A 1 210 ? -1.749 -0.771 -6.615 1.00 96.69 210 ASN A C 1
ATOM 1632 O O . ASN A 1 210 ? -2.305 0.317 -6.481 1.00 96.69 210 ASN A O 1
ATOM 1636 N N . LEU A 1 211 ? -1.087 -1.087 -7.729 1.00 96.50 211 LEU A N 1
ATOM 1637 C CA . LEU A 1 211 ? -1.166 -0.343 -8.987 1.00 96.50 211 LEU A CA 1
ATOM 1638 C C . LEU A 1 211 ? -2.232 -0.929 -9.928 1.00 96.50 211 LEU A C 1
ATOM 1640 O O . LEU A 1 211 ? -2.499 -0.367 -10.983 1.00 96.50 211 LEU A O 1
ATOM 1644 N N . LEU A 1 212 ? -2.836 -2.063 -9.564 1.00 97.00 212 LEU A N 1
ATOM 1645 C CA . LEU A 1 212 ? -3.868 -2.763 -10.332 1.00 97.00 212 LEU A CA 1
ATOM 1646 C C . LEU A 1 212 ? -5.248 -2.671 -9.683 1.00 97.00 212 LEU A C 1
ATOM 1648 O O . LEU A 1 212 ? -6.241 -2.835 -10.387 1.00 97.00 212 LEU A O 1
ATOM 1652 N N . GLY A 1 213 ? -5.339 -2.402 -8.380 1.00 98.12 213 GLY A N 1
ATOM 1653 C CA . GLY A 1 213 ? -6.624 -2.174 -7.737 1.00 98.12 213 GLY A CA 1
ATOM 1654 C C . GLY A 1 213 ? -6.556 -1.836 -6.254 1.00 98.12 213 GLY A C 1
ATOM 1655 O O . GLY A 1 213 ? -5.488 -1.750 -5.653 1.00 98.12 213 GLY A O 1
ATOM 1656 N N . TRP A 1 214 ? -7.737 -1.682 -5.661 1.00 98.31 214 TRP A N 1
ATOM 1657 C CA . TRP A 1 214 ? -7.948 -1.500 -4.227 1.00 98.31 214 TRP A CA 1
ATOM 1658 C C . TRP A 1 214 ? -9.352 -1.969 -3.825 1.00 98.31 214 TRP A C 1
ATOM 1660 O O . TRP A 1 214 ? -10.254 -2.096 -4.654 1.00 98.31 214 TRP A O 1
ATOM 1670 N N . CYS A 1 215 ? -9.541 -2.246 -2.533 1.00 98.31 215 CYS A N 1
ATOM 1671 C CA . CYS A 1 215 ? -10.813 -2.704 -1.976 1.00 98.31 215 CYS A CA 1
ATOM 1672 C C . CYS A 1 215 ? -11.238 -1.834 -0.788 1.00 98.31 215 CYS A C 1
ATOM 1674 O O . CYS A 1 215 ? -10.456 -1.626 0.138 1.00 98.31 215 CYS A O 1
ATOM 1676 N N . GLY A 1 216 ? -12.492 -1.394 -0.801 1.00 96.31 216 GLY A N 1
ATOM 1677 C CA . GLY A 1 216 ? -13.193 -0.737 0.296 1.00 96.31 216 GLY A CA 1
ATOM 1678 C C . GLY A 1 216 ? -14.426 -1.535 0.730 1.00 96.31 216 GLY A C 1
ATOM 1679 O O . GLY A 1 216 ? -14.674 -2.660 0.283 1.00 96.31 216 GLY A O 1
ATOM 1680 N N . THR A 1 217 ? -15.208 -0.969 1.639 1.00 94.50 217 THR A N 1
ATOM 1681 C CA . THR A 1 217 ? -16.386 -1.603 2.226 1.00 94.50 217 THR A CA 1
ATOM 1682 C C . THR A 1 217 ? -17.547 -1.545 1.243 1.00 94.50 217 THR A C 1
ATOM 1684 O O . THR A 1 217 ? -18.258 -0.551 1.162 1.00 94.50 217 THR A O 1
ATOM 1687 N N . GLY A 1 218 ? -17.739 -2.631 0.489 1.00 95.81 218 GLY A N 1
ATOM 1688 C CA . GLY A 1 218 ? -18.799 -2.757 -0.520 1.00 95.81 218 GLY A CA 1
ATOM 1689 C C . GLY A 1 218 ? -18.452 -2.164 -1.889 1.00 95.81 218 GLY A C 1
ATOM 1690 O O . GLY A 1 218 ? -19.240 -2.319 -2.818 1.00 95.81 218 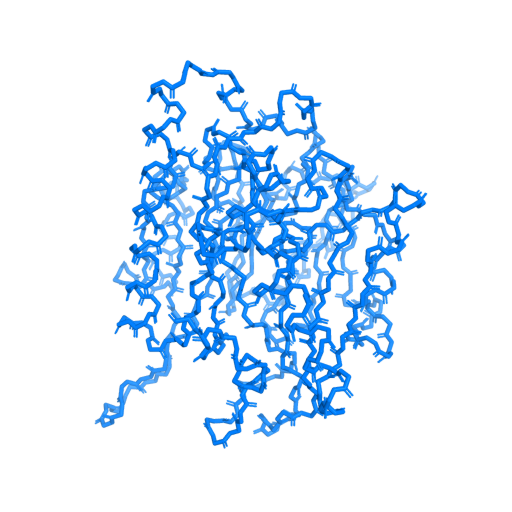GLY A O 1
ATOM 1691 N N . ILE A 1 219 ? -17.271 -1.562 -2.034 1.00 98.31 219 ILE A N 1
ATOM 1692 C CA . ILE A 1 219 ? -16.738 -1.042 -3.296 1.00 98.31 219 ILE A CA 1
ATOM 1693 C C . ILE A 1 219 ? -15.332 -1.588 -3.552 1.00 98.31 219 ILE A C 1
ATOM 1695 O O . ILE A 1 219 ? -14.555 -1.787 -2.619 1.00 98.31 219 ILE A O 1
ATOM 1699 N N . CYS A 1 220 ? -14.975 -1.807 -4.810 1.00 98.62 220 CYS A N 1
ATOM 1700 C CA . CYS A 1 220 ? -13.593 -2.041 -5.217 1.00 98.62 220 CYS A CA 1
ATOM 1701 C C . CYS A 1 220 ? -13.303 -1.381 -6.564 1.00 98.62 220 CYS A C 1
ATOM 1703 O O . CYS A 1 220 ? -14.220 -1.161 -7.356 1.00 98.62 220 CYS A O 1
ATOM 1705 N N . ALA A 1 221 ? -12.028 -1.133 -6.849 1.00 98.75 221 ALA A N 1
ATOM 1706 C CA . ALA A 1 221 ? -11.575 -0.735 -8.174 1.00 98.75 221 ALA A CA 1
ATOM 1707 C C . ALA A 1 221 ? -10.490 -1.688 -8.663 1.00 98.75 221 ALA A C 1
ATOM 1709 O O . ALA A 1 221 ? -9.569 -2.002 -7.910 1.00 98.75 221 ALA A O 1
ATOM 1710 N N . TRP A 1 222 ? -10.592 -2.126 -9.915 1.00 98.56 222 TRP A N 1
ATOM 1711 C CA . TRP A 1 222 ? -9.653 -3.063 -10.520 1.00 98.56 222 TRP A CA 1
ATOM 1712 C C . TRP A 1 222 ? -9.431 -2.751 -11.994 1.00 98.56 222 TRP A C 1
ATOM 1714 O O . TRP A 1 222 ? -10.373 -2.555 -12.758 1.00 98.56 222 TRP A O 1
ATOM 1724 N N . ALA A 1 223 ? -8.172 -2.772 -12.410 1.00 97.25 223 ALA A N 1
ATOM 1725 C CA . ALA A 1 223 ? -7.767 -2.701 -13.803 1.00 97.25 223 ALA A CA 1
ATOM 1726 C C . ALA A 1 223 ? -7.816 -4.091 -14.446 1.00 97.25 223 ALA A C 1
ATOM 1728 O O . ALA A 1 223 ? -6.782 -4.677 -14.767 1.00 97.25 223 ALA A O 1
ATOM 1729 N N . ILE A 1 224 ? -9.023 -4.642 -14.596 1.00 96.12 224 ILE A N 1
ATOM 1730 C CA . ILE A 1 224 ? -9.237 -6.020 -15.074 1.00 96.12 224 ILE A CA 1
ATOM 1731 C C . ILE A 1 224 ? -8.623 -6.216 -16.464 1.00 96.12 224 ILE A C 1
ATOM 1733 O O . ILE A 1 224 ? -7.943 -7.212 -16.698 1.00 96.12 224 ILE A O 1
ATOM 1737 N N . SER A 1 225 ? -8.722 -5.212 -17.342 1.00 93.56 225 SER A N 1
ATOM 1738 C CA . SER A 1 225 ? -8.096 -5.243 -18.669 1.00 93.56 225 SER A CA 1
ATOM 1739 C C . SER A 1 225 ? -6.566 -5.351 -18.635 1.00 93.56 225 SER A C 1
ATOM 1741 O O . SER A 1 225 ? -5.965 -5.771 -19.624 1.00 93.56 225 SER A O 1
ATOM 1743 N N . SER A 1 226 ? -5.926 -4.969 -17.526 1.00 94.88 226 SER A N 1
ATOM 1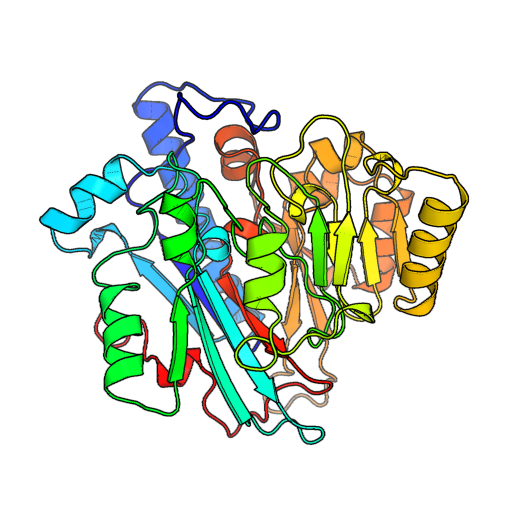744 C CA . SER A 1 226 ? -4.476 -5.077 -17.312 1.00 94.88 226 SER A CA 1
ATOM 1745 C C . SER A 1 226 ? -4.063 -6.431 -16.730 1.00 94.88 226 SER A C 1
ATOM 1747 O O . SER A 1 226 ? -2.867 -6.726 -16.662 1.00 94.88 226 SER A O 1
ATOM 1749 N N . LEU A 1 227 ? -5.022 -7.257 -16.306 1.00 96.25 227 LEU A N 1
ATOM 1750 C CA . LEU A 1 227 ? -4.774 -8.614 -15.838 1.00 96.25 227 LEU A CA 1
ATOM 1751 C C . LEU A 1 227 ? -4.627 -9.585 -17.020 1.00 96.25 227 LEU A C 1
ATOM 1753 O O . LEU A 1 227 ? -4.963 -9.280 -18.167 1.00 96.25 227 LEU A O 1
ATOM 1757 N N . VAL A 1 228 ? -4.037 -10.744 -16.740 1.00 95.75 228 VAL A N 1
ATOM 1758 C CA . VAL A 1 228 ? -3.850 -11.839 -17.697 1.00 95.75 228 VAL A CA 1
ATOM 1759 C C . VAL A 1 228 ? -4.500 -13.089 -17.127 1.00 95.75 228 VAL A C 1
ATOM 1761 O O . VAL A 1 228 ? -4.125 -13.538 -16.043 1.00 95.75 228 VAL A O 1
ATOM 1764 N N . PHE A 1 229 ? -5.426 -13.650 -17.896 1.00 95.50 229 PHE A N 1
ATOM 1765 C CA . PHE A 1 229 ? -6.130 -14.896 -17.615 1.00 95.50 229 PHE A CA 1
ATOM 1766 C C . PHE A 1 229 ? -5.785 -15.917 -18.703 1.00 95.50 229 PHE A C 1
ATOM 1768 O O . PHE A 1 229 ? -5.551 -15.528 -19.851 1.00 95.50 229 PHE A O 1
ATOM 1775 N N . ASP A 1 230 ? -5.696 -17.202 -18.349 1.00 93.25 230 ASP A N 1
ATOM 1776 C CA . ASP A 1 230 ? -5.311 -18.240 -19.317 1.00 93.25 230 ASP A CA 1
ATOM 1777 C C . ASP A 1 230 ? -6.468 -18.558 -20.278 1.00 93.25 230 ASP A C 1
ATOM 1779 O O . ASP A 1 230 ? -6.240 -18.911 -21.439 1.00 93.25 230 ASP A O 1
ATOM 1783 N N . VAL A 1 231 ? -7.706 -18.397 -19.803 1.00 94.19 231 VAL A N 1
ATOM 1784 C CA . VAL A 1 231 ? -8.951 -18.579 -20.559 1.00 94.19 231 VAL A CA 1
ATOM 1785 C C . VAL A 1 231 ? -9.987 -17.515 -20.172 1.00 94.19 231 VAL A C 1
ATOM 1787 O O . VAL A 1 231 ? -9.932 -16.959 -19.076 1.00 94.19 231 VAL A O 1
ATOM 1790 N N . GLU A 1 232 ? -10.944 -17.237 -21.061 1.00 94.25 232 GLU A N 1
ATOM 1791 C CA . GLU A 1 232 ? -12.004 -16.233 -20.844 1.00 94.25 232 GLU A CA 1
ATOM 1792 C C . GLU A 1 232 ? -12.857 -16.558 -19.605 1.00 94.25 232 GLU A C 1
ATOM 1794 O O . GLU A 1 232 ? -13.261 -15.665 -18.864 1.00 94.25 232 GLU A O 1
ATOM 1799 N N . GLU A 1 233 ? -13.067 -17.844 -19.311 1.00 95.69 233 GLU A N 1
ATOM 1800 C CA . GLU A 1 233 ? -13.830 -18.290 -18.146 1.00 95.69 233 GLU A CA 1
ATOM 1801 C C . GLU A 1 233 ? -13.193 -17.882 -16.807 1.00 95.69 233 GLU A C 1
ATOM 1803 O O . GLU A 1 233 ? -13.914 -17.680 -15.831 1.00 95.69 233 GLU A O 1
ATOM 1808 N N . GLU A 1 234 ? -11.865 -17.739 -16.735 1.00 95.38 234 GLU A N 1
ATOM 1809 C CA . GLU A 1 234 ? -11.177 -17.270 -15.523 1.00 95.38 234 GLU A CA 1
ATOM 1810 C C . GLU A 1 234 ? -11.374 -15.765 -15.306 1.00 95.38 234 GLU A C 1
ATOM 1812 O O . GLU A 1 234 ? -11.549 -15.328 -14.166 1.00 95.38 234 GLU A O 1
ATOM 1817 N N . GLU A 1 235 ? -11.386 -14.982 -16.389 1.00 95.81 235 GLU A N 1
ATOM 1818 C CA . GLU A 1 235 ? -11.686 -13.548 -16.341 1.00 95.81 235 GLU A CA 1
ATOM 1819 C C . GLU A 1 235 ? -13.122 -13.319 -15.856 1.00 95.81 235 GLU A C 1
ATOM 1821 O O . GLU A 1 235 ? -13.347 -12.563 -14.907 1.00 95.81 235 GLU A O 1
ATOM 1826 N N . VAL A 1 236 ? -14.082 -14.044 -16.443 1.00 96.69 236 VAL A N 1
ATOM 1827 C CA . VAL A 1 236 ? -15.494 -14.004 -16.036 1.00 96.69 236 VAL A CA 1
ATOM 1828 C C . VAL A 1 236 ? -15.651 -14.438 -14.579 1.00 96.69 236 VAL A C 1
ATOM 1830 O O . VAL A 1 236 ? -16.307 -13.743 -13.808 1.00 96.69 236 VAL A O 1
ATOM 1833 N N . ALA A 1 237 ? -15.004 -15.528 -14.156 1.00 96.38 237 ALA A N 1
ATOM 1834 C CA . ALA A 1 237 ? -15.077 -15.992 -12.771 1.00 96.38 237 ALA A CA 1
ATOM 1835 C C . ALA A 1 237 ? -14.515 -14.969 -11.770 1.00 96.38 237 ALA A C 1
ATOM 1837 O O . ALA A 1 237 ? -15.060 -14.812 -10.674 1.00 96.38 237 ALA A O 1
ATOM 1838 N N . PHE A 1 238 ? -13.442 -14.254 -12.127 1.00 97.38 238 PHE A N 1
ATOM 1839 C CA . PHE A 1 238 ? -12.906 -13.186 -11.286 1.00 97.38 238 PHE A CA 1
ATOM 1840 C C . PHE A 1 238 ? -13.867 -11.993 -11.205 1.00 97.38 238 PHE A C 1
ATOM 1842 O O . PHE A 1 238 ? -14.113 -11.482 -10.111 1.00 97.38 238 PHE A O 1
ATOM 1849 N N . TYR A 1 239 ? -14.458 -11.586 -12.330 1.00 97.38 239 TYR A N 1
ATOM 1850 C CA . TYR A 1 239 ? -15.466 -10.526 -12.360 1.00 97.38 239 TYR A CA 1
ATOM 1851 C C . TYR A 1 239 ? -16.718 -10.879 -11.545 1.00 97.38 239 TYR A C 1
ATOM 1853 O O . TYR A 1 239 ? -17.200 -10.064 -10.753 1.00 97.38 239 TYR A O 1
ATOM 1861 N N . ASP A 1 240 ? -17.217 -12.106 -11.694 1.00 97.81 240 ASP A N 1
ATOM 1862 C CA . ASP A 1 240 ? -18.364 -12.627 -10.952 1.00 97.81 240 ASP A CA 1
ATOM 1863 C C . ASP A 1 240 ? -18.077 -12.661 -9.449 1.00 97.81 240 ASP A C 1
ATOM 1865 O O . ASP A 1 240 ? -18.928 -12.278 -8.644 1.00 97.81 240 ASP A O 1
ATOM 1869 N N . HIS A 1 241 ? -16.862 -13.053 -9.051 1.00 97.81 241 HIS A N 1
ATOM 1870 C CA . HIS A 1 241 ? -16.421 -12.977 -7.658 1.00 97.81 241 HIS A CA 1
ATOM 1871 C C . HIS A 1 241 ? -16.467 -11.542 -7.125 1.00 97.81 241 HIS A C 1
ATOM 1873 O O . HIS A 1 241 ? -17.065 -11.300 -6.075 1.00 97.81 241 HIS A O 1
ATOM 1879 N N . LEU A 1 242 ? -15.875 -10.580 -7.842 1.00 98.31 242 LEU A N 1
ATOM 1880 C CA . LEU A 1 242 ? -15.901 -9.177 -7.422 1.00 98.31 242 LEU A CA 1
ATOM 1881 C C . LEU A 1 242 ? -17.345 -8.676 -7.292 1.00 98.31 242 LEU A C 1
ATOM 1883 O O . LEU A 1 242 ? -17.708 -8.116 -6.261 1.00 98.31 242 LEU A O 1
ATOM 1887 N N . SER A 1 243 ? -18.193 -8.962 -8.276 1.00 98.00 243 SER A N 1
ATOM 1888 C CA . SER A 1 243 ? -19.604 -8.552 -8.286 1.00 98.00 243 SER A CA 1
ATOM 1889 C C . SER A 1 243 ? -20.447 -9.236 -7.200 1.00 98.00 243 SER A C 1
ATOM 1891 O O . SER A 1 243 ? -21.449 -8.686 -6.748 1.00 98.00 243 SER A O 1
ATOM 1893 N N . ALA A 1 244 ? -20.052 -10.430 -6.749 1.00 97.62 244 ALA A N 1
ATOM 1894 C CA . ALA A 1 244 ? -20.699 -11.125 -5.637 1.00 97.62 244 ALA A CA 1
ATOM 1895 C C . ALA A 1 244 ? -20.283 -10.576 -4.260 1.00 97.62 244 ALA A C 1
ATOM 1897 O O . ALA A 1 244 ? -21.022 -10.729 -3.283 1.00 97.62 244 ALA A O 1
ATOM 1898 N N . VAL A 1 245 ? -19.096 -9.971 -4.158 1.00 97.12 245 VAL A N 1
ATOM 1899 C CA . VAL A 1 245 ? -18.531 -9.464 -2.896 1.00 97.12 245 VAL A CA 1
ATOM 1900 C C . VAL A 1 245 ? -18.768 -7.964 -2.713 1.00 97.12 245 VAL A C 1
ATOM 1902 O O . VAL A 1 245 ? -18.995 -7.525 -1.583 1.00 97.12 245 VAL A O 1
ATOM 1905 N N . TYR A 1 246 ? -18.720 -7.187 -3.793 1.00 97.94 246 TYR A N 1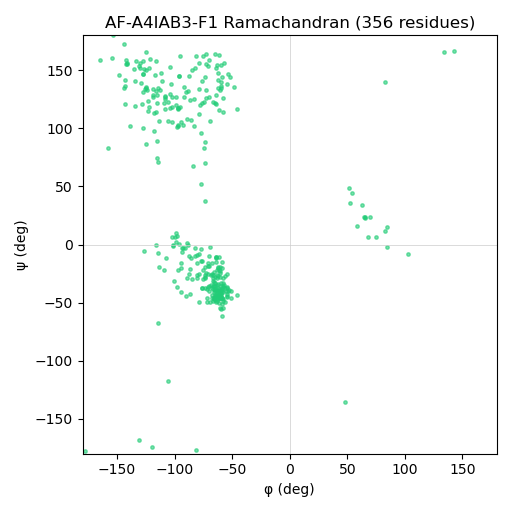
ATOM 1906 C CA . TYR A 1 246 ? -18.800 -5.729 -3.784 1.00 97.94 246 TYR A CA 1
ATOM 1907 C C . TYR A 1 246 ? -20.022 -5.264 -4.579 1.00 97.94 246 TYR A C 1
ATOM 1909 O O . TYR A 1 246 ? -20.264 -5.712 -5.695 1.00 97.94 246 TYR A O 1
ATOM 1917 N N . SER A 1 247 ? -20.783 -4.327 -4.015 1.00 97.94 247 SER A N 1
ATOM 1918 C CA . SER A 1 247 ? -21.953 -3.737 -4.673 1.00 97.94 247 SER A CA 1
ATOM 1919 C C . SER A 1 247 ? -21.575 -2.726 -5.759 1.00 97.94 247 SER A C 1
ATOM 1921 O O . SER A 1 247 ? -22.395 -2.432 -6.624 1.00 97.94 247 SER A O 1
ATOM 1923 N N . CYS A 1 248 ? -20.366 -2.162 -5.695 1.00 98.12 248 CYS A N 1
ATOM 1924 C CA . CYS A 1 248 ? -19.825 -1.252 -6.698 1.00 98.12 248 CYS A CA 1
ATOM 1925 C C . CYS A 1 248 ? -18.441 -1.732 -7.150 1.00 98.12 248 CYS A C 1
ATOM 1927 O O . CYS A 1 248 ? -17.520 -1.858 -6.342 1.00 98.12 248 CYS A O 1
ATOM 1929 N N . VAL A 1 249 ? -18.292 -1.996 -8.447 1.00 98.44 249 VAL A N 1
ATOM 1930 C CA . VAL A 1 249 ? -17.024 -2.398 -9.065 1.00 98.44 249 VAL A CA 1
ATOM 1931 C C . VAL A 1 249 ? -16.633 -1.333 -10.085 1.00 98.44 249 VAL A C 1
ATOM 1933 O O . VAL A 1 249 ? -17.315 -1.145 -11.091 1.00 98.44 249 VAL A O 1
ATOM 1936 N N . LEU A 1 250 ? -15.539 -0.618 -9.818 1.00 98.50 250 LEU A N 1
ATOM 1937 C CA . LEU A 1 250 ? -14.942 0.331 -10.754 1.00 98.50 250 LEU A CA 1
ATOM 1938 C C . LEU A 1 250 ? -13.929 -0.403 -11.636 1.00 98.50 250 LEU A C 1
ATOM 1940 O O . LEU A 1 250 ? -12.848 -0.780 -11.184 1.00 98.50 250 LEU A O 1
ATOM 1944 N N . GLU A 1 251 ? -14.271 -0.594 -12.905 1.00 98.19 251 GLU A N 1
ATOM 1945 C CA . GLU A 1 251 ? -13.327 -1.096 -13.904 1.00 98.19 251 GLU A CA 1
ATOM 1946 C C . GLU A 1 251 ? -12.414 0.045 -14.356 1.00 98.19 251 GLU A C 1
ATOM 1948 O O . GLU A 1 251 ? -12.862 1.006 -14.989 1.00 98.19 251 GLU A O 1
ATOM 1953 N N . LEU A 1 252 ? -11.133 -0.048 -14.003 1.00 98.38 252 LEU A N 1
ATOM 1954 C CA . LEU A 1 252 ? -10.128 0.955 -14.338 1.00 98.38 252 LEU A CA 1
ATOM 1955 C C . LEU A 1 252 ? -9.502 0.652 -15.699 1.00 98.38 252 LEU A C 1
ATOM 1957 O O . LEU A 1 252 ? -9.056 -0.463 -15.968 1.00 98.38 252 LEU A O 1
ATOM 1961 N N . SER A 1 253 ? -9.414 1.671 -16.543 1.00 96.69 253 SER A N 1
ATOM 1962 C CA . SER A 1 253 ? -8.646 1.619 -17.785 1.00 96.69 253 SER A CA 1
ATOM 1963 C C . SER A 1 253 ? -7.136 1.709 -17.531 1.00 96.69 253 SER A C 1
ATOM 1965 O O . SER A 1 253 ? -6.687 2.203 -16.495 1.00 96.69 253 SER A O 1
ATOM 1967 N N . GLU A 1 254 ? -6.324 1.307 -18.514 1.00 94.88 254 GLU A N 1
ATOM 1968 C CA . GLU A 1 254 ? -4.862 1.487 -18.459 1.00 94.88 254 GLU A CA 1
ATOM 1969 C C . GLU A 1 254 ? -4.471 2.963 -18.252 1.00 94.88 254 GLU A C 1
ATOM 1971 O O . GLU A 1 254 ? -3.574 3.261 -17.469 1.00 94.88 254 GLU A O 1
ATOM 1976 N N . ALA A 1 255 ? -5.203 3.899 -18.869 1.00 96.19 255 ALA A N 1
ATOM 1977 C CA . ALA A 1 255 ? -4.974 5.335 -18.698 1.00 96.19 255 ALA A CA 1
ATOM 1978 C C . ALA A 1 255 ? -5.248 5.818 -17.260 1.00 96.19 255 ALA A C 1
ATOM 1980 O O . ALA A 1 255 ? -4.544 6.692 -16.758 1.00 96.19 255 ALA A O 1
ATOM 1981 N N . GLU A 1 256 ? -6.245 5.248 -16.578 1.00 97.81 256 GLU A N 1
ATOM 1982 C CA . GLU A 1 256 ? -6.521 5.535 -15.164 1.00 97.81 256 GLU A CA 1
ATOM 1983 C C . GLU A 1 256 ? -5.438 4.934 -14.252 1.00 97.81 256 GLU A C 1
ATOM 1985 O O . GLU A 1 256 ? -5.019 5.571 -13.281 1.00 97.81 256 GLU A O 1
ATOM 1990 N N . VAL A 1 257 ? -4.917 3.748 -14.589 1.00 96.06 257 VAL A N 1
ATOM 1991 C CA . VAL A 1 257 ? -3.779 3.121 -13.891 1.00 96.06 257 VAL A CA 1
ATOM 1992 C C . VAL A 1 257 ? -2.508 3.959 -14.009 1.00 96.06 257 VAL A C 1
ATOM 1994 O O . VAL A 1 257 ? -1.838 4.184 -13.004 1.00 96.06 257 VAL A O 1
ATOM 1997 N N . GLU A 1 258 ? -2.195 4.492 -15.193 1.00 95.31 258 GLU A N 1
ATOM 1998 C CA . GLU A 1 258 ? -1.055 5.403 -15.399 1.00 95.31 258 GLU A CA 1
ATOM 1999 C C . GLU A 1 258 ? -1.156 6.695 -14.570 1.00 95.31 258 GLU A C 1
ATOM 2001 O O . GLU A 1 258 ? -0.156 7.382 -14.343 1.00 95.31 258 GLU A O 1
ATOM 2006 N N . LYS A 1 259 ? -2.367 7.034 -14.115 1.00 97.31 259 LYS A N 1
ATOM 2007 C CA . LYS A 1 259 ? -2.651 8.143 -13.199 1.00 97.31 259 LYS A CA 1
ATOM 2008 C C . LYS A 1 259 ? -2.808 7.703 -11.746 1.00 97.31 259 LYS A C 1
ATOM 2010 O O . LYS A 1 259 ? -3.180 8.527 -10.923 1.00 97.31 259 LYS A O 1
ATOM 2015 N N . PHE A 1 260 ? -2.477 6.455 -11.416 1.00 97.69 260 PHE A N 1
ATOM 2016 C CA . PHE A 1 260 ? -2.529 5.892 -10.064 1.00 97.69 260 PHE A CA 1
ATOM 2017 C C . PHE A 1 260 ? -3.944 5.781 -9.469 1.00 97.69 260 PHE A C 1
ATOM 2019 O O . PHE A 1 260 ? -4.094 5.670 -8.254 1.00 97.69 260 PHE A O 1
ATOM 2026 N N . ALA A 1 261 ? -4.999 5.734 -10.294 1.00 98.19 261 ALA A N 1
ATOM 2027 C CA . ALA A 1 261 ? -6.384 5.545 -9.830 1.00 98.19 261 ALA A CA 1
ATOM 2028 C C . ALA A 1 261 ? -6.613 4.217 -9.079 1.00 98.19 261 ALA A C 1
ATOM 2030 O O . 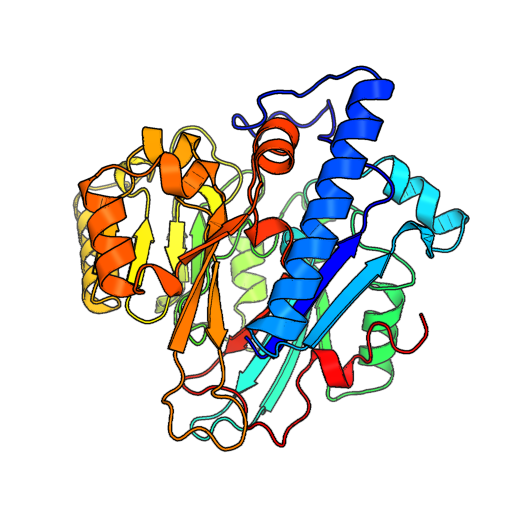ALA A 1 261 ? -7.534 4.087 -8.271 1.00 98.19 261 ALA A O 1
ATOM 2031 N N . ALA A 1 262 ? -5.747 3.237 -9.334 1.00 97.94 262 ALA A N 1
ATOM 2032 C CA . ALA A 1 262 ? -5.702 1.959 -8.640 1.00 97.94 262 ALA A CA 1
ATOM 2033 C C . ALA A 1 262 ? -5.064 2.034 -7.240 1.00 97.94 262 ALA A C 1
ATOM 2035 O O . ALA A 1 262 ? -5.079 1.043 -6.521 1.00 97.94 262 ALA A O 1
ATOM 2036 N N . SER A 1 263 ? -4.545 3.187 -6.819 1.00 97.69 263 SER A N 1
ATOM 2037 C CA . SER A 1 263 ? -3.839 3.358 -5.550 1.00 97.69 263 SER A CA 1
ATOM 2038 C C . SER A 1 263 ? -4.607 4.290 -4.610 1.00 97.69 263 SER A C 1
ATOM 2040 O O . SER A 1 263 ? -4.180 5.412 -4.334 1.00 97.69 263 SER A O 1
ATOM 2042 N N . ALA A 1 264 ? -5.736 3.808 -4.090 1.00 98.06 264 ALA A N 1
ATOM 2043 C CA . ALA A 1 264 ? -6.528 4.501 -3.075 1.00 98.06 264 ALA A CA 1
ATOM 2044 C C . ALA A 1 264 ? -6.689 3.647 -1.808 1.00 98.06 264 ALA A C 1
ATOM 2046 O O . ALA A 1 264 ? -6.500 2.429 -1.824 1.00 98.06 264 ALA A O 1
ATOM 2047 N N . LEU A 1 265 ? -7.017 4.298 -0.692 1.00 97.38 265 LEU A N 1
ATOM 2048 C CA . LEU A 1 265 ? -7.148 3.659 0.614 1.00 97.38 265 LEU A CA 1
ATOM 2049 C C . LEU A 1 265 ? -8.420 4.130 1.314 1.00 97.38 265 LEU A C 1
ATOM 2051 O O . LEU A 1 265 ? -8.560 5.309 1.633 1.00 97.38 265 LEU A O 1
ATOM 2055 N N . GLU A 1 266 ? -9.325 3.198 1.600 1.00 96.56 266 GLU A N 1
ATOM 2056 C CA . GLU A 1 266 ? -10.490 3.476 2.435 1.00 96.56 266 GLU A CA 1
ATOM 2057 C C . GLU A 1 266 ? -10.105 3.488 3.921 1.00 96.56 266 GLU A C 1
ATOM 2059 O O . GLU A 1 266 ? -9.429 2.588 4.433 1.00 96.56 266 GLU A O 1
ATOM 2064 N N . VAL A 1 267 ? -10.577 4.506 4.635 1.00 94.06 267 VAL A N 1
ATOM 2065 C CA . VAL A 1 267 ? -10.326 4.713 6.058 1.00 94.06 267 VAL A CA 1
ATOM 2066 C C . VAL A 1 267 ? -11.671 4.773 6.788 1.00 94.06 267 VAL A C 1
ATOM 2068 O O . VAL A 1 267 ? -12.476 5.664 6.518 1.00 94.06 267 VAL A O 1
ATOM 2071 N N . PRO A 1 268 ? -11.951 3.854 7.728 1.00 89.94 268 PRO A N 1
ATOM 2072 C CA . PRO A 1 268 ? -13.123 3.971 8.584 1.00 89.94 268 PRO A CA 1
ATOM 2073 C C . PRO A 1 268 ? -12.935 5.123 9.574 1.00 89.94 268 PRO A C 1
ATOM 2075 O O . PRO A 1 268 ? -11.960 5.138 10.330 1.00 89.94 268 PRO A O 1
ATOM 2078 N N . VAL A 1 269 ? -13.893 6.045 9.617 1.00 87.44 269 VAL A N 1
ATOM 2079 C CA . VAL A 1 269 ? -13.924 7.161 10.565 1.00 87.44 269 VAL A CA 1
ATOM 2080 C C . VAL A 1 269 ? -14.987 6.883 11.621 1.00 87.44 269 VAL A C 1
ATOM 2082 O O . VAL A 1 269 ? -16.164 6.661 11.321 1.00 87.44 269 VAL A O 1
ATOM 2085 N N . GLN A 1 270 ? -14.561 6.865 12.884 1.00 74.62 270 GLN A N 1
ATOM 2086 C CA . GLN A 1 270 ? -15.486 6.716 14.004 1.00 74.62 270 GLN A CA 1
ATOM 2087 C C . GLN A 1 270 ? -16.220 8.042 14.250 1.00 74.62 270 GLN A C 1
ATOM 2089 O O . GLN A 1 270 ? -15.601 9.106 14.166 1.00 74.62 270 GLN A O 1
ATOM 2094 N N . PRO A 1 271 ? -17.522 8.015 14.579 1.00 68.19 271 PRO A N 1
ATOM 2095 C CA . PRO A 1 271 ? -18.236 9.224 14.964 1.00 68.19 271 PRO A CA 1
ATOM 2096 C C . PRO A 1 271 ? -17.582 9.851 16.203 1.00 68.19 271 PRO A C 1
ATOM 2098 O O . PRO A 1 271 ? -17.189 9.152 17.139 1.00 68.19 271 PRO A O 1
ATOM 2101 N N . GLN A 1 272 ? -17.475 11.182 16.229 1.00 59.81 272 GLN A N 1
ATOM 2102 C CA . GLN A 1 272 ? -16.973 11.893 17.405 1.00 59.81 272 GLN A CA 1
ATOM 2103 C C . GLN A 1 272 ? -17.896 11.651 18.608 1.00 59.81 272 GLN A C 1
ATOM 2105 O O . GLN A 1 272 ? -19.121 11.750 18.482 1.00 59.81 272 GLN A O 1
ATOM 2110 N N . SER A 1 273 ? -17.311 11.364 19.777 1.00 55.47 273 SER A N 1
ATOM 2111 C CA . SER A 1 273 ? -18.031 11.135 21.037 1.00 55.47 273 SER A CA 1
ATOM 2112 C C . SER A 1 273 ? -19.113 12.198 21.273 1.00 55.47 273 SER A C 1
ATOM 2114 O O . SER A 1 273 ? -18.804 13.376 21.430 1.00 55.47 273 SER A O 1
ATOM 2116 N N . GLY A 1 274 ? -20.384 11.779 21.307 1.00 53.03 274 GLY A N 1
ATOM 2117 C CA . GLY A 1 274 ? -21.546 12.657 21.517 1.00 53.03 274 GLY A CA 1
ATOM 2118 C C . GLY A 1 274 ? -22.359 12.994 20.260 1.00 53.03 274 GLY A C 1
ATOM 2119 O O . GLY A 1 274 ? -23.453 13.540 20.387 1.00 53.03 274 GLY A O 1
ATOM 2120 N N . SER A 1 275 ? -21.888 12.627 19.066 1.00 51.84 275 SER A N 1
ATOM 2121 C CA . SER A 1 275 ? -22.664 12.733 17.823 1.00 51.84 275 SER A CA 1
ATOM 2122 C C . SER A 1 275 ? -23.415 11.424 17.573 1.00 51.84 275 SER A C 1
ATOM 2124 O O . SER A 1 275 ? -22.798 10.364 17.537 1.00 51.84 275 SER A O 1
ATOM 2126 N N . ALA A 1 276 ? -24.732 11.470 17.357 1.00 49.94 276 ALA A N 1
ATOM 2127 C CA . ALA A 1 276 ? -25.541 10.301 16.976 1.00 49.94 276 ALA A CA 1
ATOM 2128 C C . ALA A 1 276 ? -25.318 9.871 15.504 1.00 49.94 276 ALA A C 1
ATOM 2130 O O . ALA A 1 276 ? -26.263 9.521 14.803 1.00 49.94 276 ALA A O 1
ATOM 2131 N N . GLY A 1 277 ? -24.079 9.966 15.015 1.00 52.75 277 GLY A N 1
ATOM 2132 C CA . GLY A 1 277 ? -23.705 9.606 13.651 1.00 52.75 277 GLY A CA 1
ATOM 2133 C C . GLY A 1 277 ? -23.341 8.129 13.540 1.00 52.75 277 GLY A C 1
ATOM 2134 O O . GLY A 1 277 ? -22.743 7.560 14.453 1.00 52.75 277 GLY A O 1
ATOM 2135 N N . ASN A 1 278 ? -23.675 7.517 12.407 1.00 59.94 278 ASN A N 1
ATOM 2136 C CA . ASN A 1 278 ? -23.132 6.213 12.042 1.00 59.94 278 ASN A CA 1
ATOM 2137 C C . ASN A 1 278 ? -21.646 6.361 11.671 1.00 59.94 278 ASN A C 1
ATOM 2139 O O . ASN A 1 278 ? -21.215 7.428 11.229 1.00 59.94 278 ASN A O 1
ATOM 2143 N N . ALA A 1 279 ? -20.862 5.292 11.838 1.00 68.44 279 ALA A N 1
ATOM 2144 C CA . ALA A 1 279 ? -19.535 5.226 11.232 1.00 68.44 279 ALA A CA 1
ATOM 2145 C C . ALA A 1 279 ? -19.655 5.467 9.719 1.00 68.44 279 ALA A C 1
ATOM 2147 O O . ALA A 1 279 ? -20.579 4.954 9.085 1.00 68.44 279 ALA A O 1
ATOM 2148 N N . HIS A 1 280 ? -18.731 6.247 9.167 1.00 86.88 280 HIS A N 1
ATOM 2149 C CA . HIS A 1 280 ? -18.622 6.478 7.731 1.00 86.88 280 HIS A CA 1
ATOM 2150 C C . HIS A 1 280 ? -17.214 6.117 7.264 1.00 86.88 280 HIS A C 1
ATOM 2152 O O . HIS A 1 280 ? -16.299 5.913 8.068 1.00 86.88 280 HIS A O 1
ATOM 2158 N N . TYR A 1 281 ? -17.063 5.997 5.955 1.00 93.25 281 TYR A N 1
ATOM 2159 C CA . TYR A 1 281 ? -15.805 5.670 5.312 1.00 93.25 281 TYR A CA 1
ATOM 2160 C C . TYR A 1 281 ? -15.374 6.862 4.482 1.00 93.25 281 TYR A C 1
ATOM 2162 O O . TYR A 1 281 ? -16.185 7.436 3.760 1.00 93.25 281 TYR A O 1
ATOM 2170 N N . VAL A 1 282 ? -14.102 7.214 4.597 1.00 95.94 282 VAL A N 1
ATOM 2171 C CA . VAL A 1 282 ? -13.482 8.225 3.749 1.00 95.94 282 VAL A CA 1
ATOM 2172 C C . VAL A 1 282 ? -12.468 7.560 2.835 1.00 95.94 282 VAL A C 1
ATOM 2174 O O . VAL A 1 282 ? -11.835 6.572 3.215 1.00 95.94 282 VAL A O 1
ATOM 2177 N N . LEU A 1 283 ? -12.300 8.098 1.635 1.00 98.00 283 LEU A N 1
ATOM 2178 C CA . LEU A 1 283 ? -11.302 7.636 0.684 1.00 98.00 283 LEU A CA 1
ATOM 2179 C C . LEU A 1 283 ? -10.107 8.585 0.692 1.00 98.00 283 LEU A C 1
ATOM 2181 O O . LEU A 1 283 ? -10.262 9.785 0.484 1.00 98.00 283 LEU A O 1
ATOM 2185 N N . VAL A 1 284 ? -8.913 8.035 0.887 1.00 98.31 284 VAL A N 1
ATOM 2186 C CA . VAL A 1 284 ? -7.645 8.730 0.658 1.00 98.31 284 VAL A CA 1
ATOM 2187 C C . VAL A 1 284 ? -7.157 8.375 -0.740 1.00 98.31 284 VAL A C 1
ATOM 2189 O O . VAL A 1 284 ? -6.893 7.207 -1.035 1.00 98.31 284 VAL A O 1
ATOM 2192 N N . ILE A 1 285 ? -7.031 9.382 -1.597 1.00 98.62 285 ILE A N 1
ATOM 2193 C CA . ILE A 1 285 ? -6.613 9.246 -2.997 1.00 98.62 285 ILE A CA 1
ATOM 2194 C C . ILE A 1 285 ? -5.699 10.421 -3.373 1.00 98.62 285 ILE A C 1
ATOM 2196 O O . ILE A 1 285 ? -5.731 11.463 -2.724 1.00 98.62 285 ILE A O 1
ATOM 2200 N N . SER A 1 286 ? -4.828 10.285 -4.373 1.00 98.50 286 SER A N 1
ATOM 2201 C CA . SER A 1 286 ? -4.036 11.434 -4.828 1.00 98.50 286 SER A CA 1
ATOM 2202 C C . SER A 1 286 ? -4.852 12.361 -5.731 1.00 98.50 286 SER A C 1
ATOM 2204 O O . SER A 1 286 ? -5.821 11.947 -6.370 1.00 98.50 286 SER A O 1
ATOM 2206 N N . GLU A 1 287 ? -4.448 13.629 -5.811 1.00 98.50 287 GLU A N 1
ATOM 2207 C CA . GLU A 1 287 ? -5.022 14.583 -6.771 1.00 98.50 287 GLU A CA 1
ATOM 2208 C C . GLU A 1 287 ? -4.877 14.090 -8.220 1.00 98.50 287 GLU A C 1
ATOM 2210 O O . GLU A 1 287 ? -5.830 14.173 -8.996 1.00 98.50 287 GLU A O 1
ATOM 2215 N N . THR A 1 288 ? -3.719 13.513 -8.570 1.00 98.38 288 THR A N 1
ATOM 2216 C CA . THR A 1 288 ? -3.458 12.908 -9.886 1.00 98.38 288 THR A CA 1
ATOM 2217 C C . THR A 1 288 ? -4.445 11.787 -10.191 1.00 98.38 288 THR A C 1
ATOM 2219 O O . THR A 1 288 ? -5.007 11.748 -11.287 1.00 98.38 288 THR A O 1
ATOM 2222 N N . ALA A 1 289 ? -4.680 10.903 -9.220 1.00 98.44 289 ALA A N 1
ATOM 2223 C CA . ALA A 1 289 ? -5.567 9.759 -9.354 1.00 98.44 289 ALA A CA 1
ATOM 2224 C C . ALA A 1 289 ? -7.024 10.188 -9.524 1.00 98.44 289 ALA A C 1
ATOM 2226 O O . ALA A 1 289 ? -7.670 9.761 -10.479 1.00 98.44 289 ALA A O 1
ATOM 2227 N N . LEU A 1 290 ? -7.529 11.089 -8.673 1.00 98.50 290 LEU A N 1
ATOM 2228 C CA . LEU A 1 290 ? -8.908 11.571 -8.787 1.00 98.50 290 LEU A CA 1
ATOM 2229 C C . LEU A 1 290 ? -9.146 12.331 -10.103 1.00 98.50 290 LEU A C 1
ATOM 2231 O O . LEU A 1 290 ? -10.201 12.177 -10.719 1.00 98.50 290 LEU A O 1
ATOM 2235 N N . ALA A 1 291 ? -8.178 13.141 -10.545 1.00 98.19 291 ALA A N 1
ATOM 2236 C CA . ALA A 1 291 ? -8.256 13.867 -11.813 1.00 98.19 291 ALA A CA 1
ATOM 2237 C C . ALA A 1 291 ? -8.085 12.957 -13.043 1.00 98.19 291 ALA A C 1
ATOM 2239 O O . ALA A 1 291 ? -8.540 13.307 -14.131 1.00 98.19 291 ALA A O 1
ATOM 2240 N N . GLY A 1 292 ? -7.418 11.812 -12.878 1.00 98.00 292 GLY A N 1
ATOM 2241 C CA . GLY A 1 292 ? -7.179 10.825 -13.927 1.00 98.00 292 GLY A CA 1
ATOM 2242 C C . GLY A 1 292 ? -8.358 9.893 -14.203 1.00 98.00 292 GLY A C 1
ATOM 2243 O O . GLY A 1 292 ? -8.368 9.255 -15.254 1.00 98.00 292 GLY A O 1
ATOM 2244 N N . LEU A 1 293 ? -9.339 9.820 -13.297 1.00 98.69 293 LEU A N 1
ATOM 2245 C CA . LEU A 1 293 ? -10.541 9.007 -13.475 1.00 98.69 293 LEU A CA 1
ATOM 2246 C C . LEU A 1 293 ? -11.364 9.459 -14.683 1.00 98.69 293 LEU A C 1
ATOM 2248 O O . LEU A 1 293 ? -11.575 10.650 -14.925 1.00 98.69 293 LEU A O 1
ATOM 2252 N N . THR A 1 294 ? -11.916 8.486 -15.405 1.00 98.50 294 THR A N 1
ATOM 2253 C CA . THR A 1 294 ? -12.977 8.745 -16.380 1.00 98.50 294 THR A CA 1
ATOM 2254 C C . THR A 1 294 ? -14.188 9.369 -15.690 1.00 98.50 294 THR A C 1
ATOM 2256 O O . THR A 1 294 ? -14.439 9.131 -14.508 1.00 98.50 294 THR A O 1
ATOM 2259 N N . SER A 1 295 ? -14.998 10.133 -16.433 1.00 98.38 295 SER A N 1
ATOM 2260 C CA . SER A 1 295 ? -16.212 10.747 -15.875 1.00 98.38 295 SER A CA 1
ATOM 2261 C C . SER A 1 295 ? -17.129 9.717 -15.210 1.00 98.38 295 SER A C 1
ATOM 2263 O O . SER A 1 295 ? -17.614 9.978 -14.116 1.00 98.38 295 SER A O 1
ATOM 2265 N N . LYS A 1 296 ? -17.276 8.526 -15.814 1.00 98.50 296 LYS A N 1
ATOM 2266 C CA . LYS A 1 296 ? -18.049 7.404 -15.259 1.00 98.50 296 LYS A CA 1
ATOM 2267 C C . LYS A 1 296 ? -17.501 6.949 -13.903 1.00 98.50 296 LYS A C 1
ATOM 2269 O O . LYS A 1 296 ? -18.250 6.901 -12.935 1.00 98.50 296 LYS A O 1
ATOM 2274 N N . ASN A 1 297 ? -16.215 6.599 -13.823 1.00 98.62 297 ASN A N 1
ATOM 2275 C CA . ASN A 1 297 ? -15.642 6.082 -12.577 1.00 98.62 297 ASN A CA 1
ATOM 2276 C C . ASN A 1 297 ? -15.580 7.159 -11.489 1.00 98.62 297 ASN A C 1
ATOM 2278 O O . ASN A 1 297 ? -15.804 6.855 -10.322 1.00 98.62 297 ASN A O 1
ATOM 2282 N N . ARG A 1 298 ? -15.333 8.421 -11.864 1.00 98.56 298 ARG A N 1
ATOM 2283 C CA . ARG A 1 298 ? -15.369 9.554 -10.934 1.00 98.56 298 ARG A CA 1
ATOM 2284 C C . ARG A 1 298 ? -16.767 9.770 -10.358 1.00 98.56 298 ARG A C 1
ATOM 2286 O O . ARG A 1 298 ? -16.882 9.975 -9.158 1.00 98.56 298 ARG A O 1
ATOM 2293 N N . GLU A 1 299 ? -17.805 9.721 -11.191 1.00 98.38 299 GLU A N 1
ATOM 2294 C CA . GLU A 1 299 ? -19.202 9.843 -10.754 1.00 98.38 299 GLU A CA 1
ATOM 2295 C C . GLU A 1 299 ? -19.576 8.704 -9.802 1.00 98.38 299 GLU A C 1
ATOM 2297 O O . GLU A 1 299 ? -19.981 8.974 -8.679 1.00 98.38 299 GLU A O 1
ATOM 2302 N N . LEU A 1 300 ? -19.299 7.446 -10.168 1.00 98.38 300 LEU A N 1
ATOM 2303 C CA . LEU A 1 300 ? -19.559 6.289 -9.300 1.00 98.38 300 LEU A CA 1
ATOM 2304 C C . LEU A 1 300 ? -18.821 6.365 -7.954 1.00 98.38 300 LEU A C 1
ATOM 2306 O O . LEU A 1 300 ? -19.380 5.997 -6.922 1.00 98.38 300 LEU A O 1
ATOM 2310 N N . LEU A 1 301 ? -17.567 6.829 -7.951 1.00 98.38 301 LEU A N 1
ATOM 2311 C CA . LEU A 1 301 ? -16.777 6.989 -6.729 1.00 98.38 301 LEU A CA 1
ATOM 2312 C C . LEU A 1 301 ? -17.375 8.060 -5.806 1.00 98.38 301 LEU A C 1
ATOM 2314 O O . LEU A 1 301 ? -17.487 7.842 -4.599 1.00 98.38 301 LEU A O 1
ATOM 2318 N N . ILE A 1 302 ? -17.749 9.209 -6.374 1.00 98.06 302 ILE A N 1
ATOM 2319 C CA . ILE A 1 302 ? -18.325 10.335 -5.632 1.00 98.06 302 ILE A CA 1
ATOM 2320 C C . ILE A 1 302 ? -19.733 9.998 -5.138 1.00 98.06 302 ILE A C 1
ATOM 2322 O O . ILE A 1 302 ? -20.041 10.297 -3.991 1.00 98.06 302 ILE A O 1
ATOM 2326 N N . ASP A 1 303 ? -20.551 9.318 -5.938 1.00 97.56 303 ASP A N 1
ATOM 2327 C CA . ASP A 1 303 ? -21.877 8.851 -5.524 1.00 97.56 303 ASP A CA 1
ATOM 2328 C C . ASP A 1 303 ? -21.793 7.829 -4.382 1.00 97.56 303 ASP A C 1
ATOM 2330 O O . ASP A 1 303 ? -22.655 7.805 -3.503 1.00 97.56 303 ASP A O 1
ATOM 2334 N N . TRP A 1 304 ? -20.751 6.987 -4.373 1.00 97.44 304 TRP A N 1
ATOM 2335 C CA . TRP A 1 304 ? -20.549 5.984 -3.328 1.00 97.44 304 TRP A CA 1
ATOM 2336 C C . TRP A 1 304 ? -20.114 6.594 -1.992 1.00 97.44 304 TRP A C 1
ATOM 2338 O O . TRP A 1 304 ? -20.674 6.260 -0.947 1.00 97.44 304 TRP A O 1
ATOM 2348 N N . TYR A 1 305 ? -19.095 7.459 -2.012 1.00 96.69 305 TYR A N 1
ATOM 2349 C CA . TYR A 1 305 ? -18.509 8.020 -0.790 1.00 96.69 305 TYR A CA 1
ATOM 2350 C C . TYR A 1 305 ? -19.179 9.321 -0.330 1.00 96.69 305 TYR A C 1
ATOM 2352 O O . TYR A 1 305 ? -19.195 9.602 0.866 1.00 96.69 305 TYR A O 1
ATOM 2360 N N . GLY A 1 306 ? -19.738 10.111 -1.243 1.00 96.31 306 GLY A N 1
ATOM 2361 C CA . GLY A 1 306 ? -20.017 11.532 -1.036 1.00 96.31 306 GLY A CA 1
ATOM 2362 C C . GLY A 1 306 ? -18.769 12.380 -1.302 1.00 96.31 306 GLY A C 1
ATOM 2363 O O . GLY A 1 306 ? -17.654 12.002 -0.935 1.00 96.31 306 GLY A O 1
ATOM 2364 N N . GLU A 1 307 ? -18.945 13.533 -1.953 1.00 95.94 307 GLU A N 1
ATOM 2365 C CA . GLU A 1 307 ? -17.840 14.415 -2.362 1.00 95.94 307 GLU A CA 1
ATOM 2366 C C . GLU A 1 307 ? -16.979 14.856 -1.168 1.00 95.94 307 GLU A C 1
ATOM 2368 O O . GLU A 1 307 ? -15.756 14.907 -1.264 1.00 95.94 307 GLU A O 1
ATOM 2373 N N . GLU A 1 308 ? -17.601 15.098 -0.016 1.00 95.06 308 GLU A N 1
ATOM 2374 C CA . GLU A 1 308 ? -16.936 15.510 1.218 1.00 95.06 308 GLU A CA 1
ATOM 2375 C C . GLU A 1 308 ? -16.078 14.420 1.876 1.00 95.06 308 GLU A C 1
ATOM 2377 O O . GLU A 1 308 ? -15.224 14.749 2.699 1.00 95.06 308 GLU A O 1
ATOM 2382 N N . ASN A 1 309 ? -16.289 13.148 1.519 1.00 96.25 309 ASN A N 1
ATOM 2383 C CA . ASN A 1 309 ? -15.565 12.003 2.078 1.00 96.25 309 ASN A CA 1
ATOM 2384 C C . ASN A 1 309 ? -14.458 11.491 1.143 1.00 96.25 309 ASN A C 1
ATOM 2386 O O . ASN A 1 309 ? -13.757 10.536 1.484 1.00 96.25 309 ASN A O 1
ATOM 2390 N N . VAL A 1 310 ? -14.271 12.107 -0.030 1.00 98.00 310 VAL A N 1
ATOM 2391 C CA . VAL A 1 310 ? -13.142 11.830 -0.927 1.00 98.00 310 VAL A CA 1
ATOM 2392 C C . VAL A 1 310 ? -12.051 12.869 -0.680 1.00 98.00 310 VAL A C 1
ATOM 2394 O O . VAL A 1 310 ? -12.125 14.003 -1.146 1.00 98.00 310 VAL A O 1
ATOM 2397 N N . HIS A 1 311 ? -11.011 12.478 0.054 1.00 98.06 311 HIS A N 1
ATOM 2398 C CA . HIS A 1 311 ? -9.906 13.360 0.418 1.00 98.06 311 HIS A CA 1
ATOM 2399 C C . HIS A 1 311 ? -8.711 13.159 -0.506 1.00 98.06 311 HIS A C 1
ATOM 2401 O O . HIS A 1 311 ? -8.121 12.075 -0.573 1.00 98.06 311 HIS A O 1
ATOM 2407 N N . THR A 1 312 ? -8.328 14.239 -1.183 1.00 98.38 312 THR A N 1
ATOM 2408 C CA . THR A 1 312 ? -7.172 14.265 -2.074 1.00 98.38 312 THR A CA 1
ATOM 2409 C C . THR A 1 312 ? -5.923 14.810 -1.399 1.00 98.38 312 THR A C 1
ATOM 2411 O O . THR A 1 312 ? -6.004 15.758 -0.621 1.00 98.38 312 THR A O 1
ATOM 2414 N N . PHE A 1 313 ? -4.762 14.268 -1.766 1.00 98.56 313 PHE A N 1
ATOM 2415 C CA . PHE A 1 313 ? -3.457 14.803 -1.371 1.00 98.56 313 PHE A CA 1
ATOM 2416 C C . PHE A 1 313 ? -2.539 14.969 -2.581 1.00 98.56 313 PHE A C 1
ATOM 2418 O O . PHE A 1 313 ? -2.615 14.207 -3.553 1.00 98.56 313 PHE A O 1
ATOM 2425 N N . TYR A 1 314 ? -1.617 15.927 -2.495 1.00 97.69 314 TYR A N 1
ATOM 2426 C CA . TYR A 1 314 ? -0.607 16.149 -3.524 1.00 97.69 314 TYR A CA 1
ATOM 2427 C C . TYR A 1 314 ? 0.469 15.044 -3.492 1.00 97.69 314 TYR A C 1
ATOM 2429 O O . TYR A 1 314 ? 1.491 15.140 -2.810 1.00 97.69 314 TYR A O 1
ATOM 2437 N N . GLY A 1 315 ? 0.213 13.959 -4.230 1.00 95.88 315 GLY A N 1
ATOM 2438 C CA . GLY A 1 315 ? 1.067 12.767 -4.323 1.00 95.88 315 GLY A CA 1
ATOM 2439 C C . GLY A 1 315 ? 2.067 12.764 -5.485 1.00 95.88 315 GLY A C 1
ATOM 2440 O O . GLY A 1 315 ? 2.881 11.848 -5.577 1.00 95.88 315 GLY A O 1
ATOM 2441 N N . GLU A 1 316 ? 2.060 13.781 -6.353 1.00 97.00 316 GLU A N 1
ATOM 2442 C CA . GLU A 1 316 ? 2.771 13.767 -7.647 1.00 97.00 316 GLU A CA 1
ATOM 2443 C C . GLU A 1 316 ? 4.274 13.453 -7.522 1.00 97.00 316 GLU A C 1
ATOM 2445 O O . GLU A 1 316 ? 4.864 12.767 -8.358 1.00 97.00 316 GLU A O 1
ATOM 2450 N N . VAL A 1 317 ? 4.930 13.945 -6.466 1.00 97.19 317 VAL A N 1
ATOM 2451 C CA . VAL A 1 317 ? 6.360 13.698 -6.240 1.00 97.19 317 VAL A CA 1
ATOM 2452 C C . VAL A 1 317 ? 6.663 12.228 -5.932 1.00 97.19 317 VAL A C 1
ATOM 2454 O O . VAL A 1 317 ? 7.685 11.726 -6.398 1.00 97.19 317 VAL A O 1
ATOM 2457 N N . LEU A 1 318 ? 5.774 11.539 -5.211 1.00 97.06 318 LEU A N 1
ATOM 2458 C CA . LEU A 1 318 ? 5.849 10.101 -4.942 1.00 97.06 318 LEU A CA 1
ATOM 2459 C C . LEU A 1 318 ? 5.626 9.314 -6.236 1.00 97.06 318 LEU A C 1
ATOM 2461 O O . LEU A 1 318 ? 6.428 8.454 -6.593 1.00 97.06 318 LEU A O 1
ATOM 2465 N N . GLU A 1 319 ? 4.611 9.714 -6.990 1.00 97.38 319 GLU A N 1
ATOM 2466 C CA . GLU A 1 319 ? 4.202 9.108 -8.254 1.00 97.38 319 GLU A CA 1
ATOM 2467 C C . GLU A 1 319 ? 5.308 9.172 -9.305 1.00 97.38 319 GLU A C 1
ATOM 2469 O O . GLU A 1 319 ? 5.765 8.143 -9.800 1.00 97.38 319 GLU A O 1
ATOM 2474 N N . ARG A 1 320 ? 5.846 10.362 -9.594 1.00 96.69 320 ARG A N 1
ATOM 2475 C CA . ARG A 1 320 ? 6.861 10.505 -10.649 1.00 96.69 320 ARG A CA 1
ATOM 2476 C C . ARG A 1 320 ? 8.235 9.957 -10.262 1.00 96.69 320 ARG A C 1
ATOM 2478 O O . ARG A 1 320 ? 9.030 9.653 -11.154 1.00 96.69 320 ARG A O 1
ATOM 2485 N N . ARG A 1 321 ? 8.576 9.916 -8.966 1.00 96.06 321 ARG A N 1
ATOM 2486 C CA . ARG A 1 321 ? 9.907 9.486 -8.492 1.00 96.06 321 ARG A CA 1
ATOM 2487 C C . ARG A 1 321 ? 9.938 8.009 -8.126 1.00 96.06 321 ARG A C 1
ATOM 2489 O O . ARG A 1 321 ? 10.915 7.362 -8.467 1.00 96.06 321 ARG A O 1
ATOM 2496 N N . CYS A 1 322 ? 8.906 7.478 -7.483 1.00 95.50 322 CYS A N 1
ATOM 2497 C CA . CYS A 1 322 ? 8.870 6.095 -7.000 1.00 95.50 322 CYS A CA 1
ATOM 2498 C C . CYS A 1 322 ? 7.943 5.196 -7.826 1.00 95.50 322 CYS A C 1
ATOM 2500 O O . CYS A 1 322 ? 8.007 3.979 -7.681 1.00 95.50 322 CYS A O 1
ATOM 2502 N N . GLY A 1 323 ? 7.106 5.759 -8.708 1.00 95.69 323 GLY A N 1
ATOM 2503 C CA . GLY A 1 323 ? 6.149 4.976 -9.490 1.00 95.69 323 GLY A CA 1
ATOM 2504 C C . GLY A 1 323 ? 5.122 4.272 -8.603 1.00 95.69 323 GLY A C 1
ATOM 2505 O O . GLY A 1 323 ? 4.733 3.148 -8.902 1.00 95.69 323 GLY A O 1
ATOM 2506 N N . THR A 1 324 ? 4.741 4.905 -7.492 1.00 95.88 324 THR A N 1
ATOM 2507 C CA . THR A 1 324 ? 3.692 4.469 -6.556 1.00 95.88 324 THR A CA 1
ATOM 2508 C C . THR A 1 324 ? 2.949 5.693 -6.017 1.00 95.88 324 THR A C 1
ATOM 2510 O O . THR A 1 324 ? 3.363 6.821 -6.272 1.00 95.88 324 THR A O 1
ATOM 2513 N N . SER A 1 325 ? 1.869 5.498 -5.264 1.00 97.56 325 SER A N 1
ATOM 2514 C CA . SER A 1 325 ? 1.089 6.589 -4.677 1.00 97.56 325 SER A CA 1
ATOM 2515 C C . SER A 1 325 ? 0.810 6.367 -3.183 1.00 97.56 325 SER A C 1
ATOM 2517 O O . SER A 1 325 ? 1.434 5.531 -2.524 1.00 97.56 325 SER A O 1
ATOM 2519 N N . LEU A 1 326 ? -0.096 7.176 -2.628 1.00 98.12 326 LEU A N 1
ATOM 2520 C CA . LEU A 1 326 ? -0.310 7.375 -1.192 1.00 98.12 326 LEU A CA 1
ATOM 2521 C C . LEU A 1 326 ? -0.361 6.089 -0.346 1.00 98.12 326 LEU A C 1
ATOM 2523 O O . LEU A 1 326 ? 0.280 6.094 0.708 1.00 98.12 326 LEU A O 1
ATOM 2527 N N . PRO A 1 327 ? -1.047 4.995 -0.752 1.00 97.44 327 PRO A N 1
ATOM 2528 C CA . PRO A 1 327 ? -1.154 3.801 0.087 1.00 97.44 327 PRO A CA 1
ATOM 2529 C C . PRO A 1 327 ? 0.196 3.194 0.487 1.00 97.44 327 PRO A C 1
ATOM 2531 O O . PRO A 1 327 ? 0.341 2.760 1.627 1.00 97.44 327 PRO A O 1
ATOM 2534 N N . SER A 1 328 ? 1.214 3.239 -0.382 1.00 97.44 328 SER A N 1
ATOM 2535 C CA . SER A 1 328 ? 2.550 2.713 -0.057 1.00 97.44 328 SER A CA 1
ATOM 2536 C C . SER A 1 328 ? 3.211 3.456 1.113 1.00 97.44 328 SER A C 1
ATOM 2538 O O . SER A 1 328 ? 3.996 2.869 1.859 1.00 97.44 328 SER A O 1
ATOM 2540 N N . CYS A 1 329 ? 2.874 4.729 1.338 1.00 97.88 329 CYS A N 1
ATOM 2541 C CA . CYS A 1 329 ? 3.395 5.525 2.456 1.00 97.88 329 CYS A CA 1
ATOM 2542 C C . CYS A 1 329 ? 2.647 5.298 3.777 1.00 97.88 329 CYS A C 1
ATOM 2544 O O . CYS A 1 329 ? 3.080 5.793 4.820 1.00 97.88 329 CYS A O 1
ATOM 2546 N N . ILE A 1 330 ? 1.513 4.595 3.743 1.00 97.81 330 ILE A N 1
ATOM 2547 C CA . ILE A 1 330 ? 0.559 4.508 4.847 1.00 97.81 330 ILE A CA 1
ATOM 2548 C C . ILE A 1 330 ? 0.523 3.060 5.332 1.00 97.81 330 ILE A C 1
ATOM 2550 O O . ILE A 1 330 ? -0.291 2.254 4.882 1.00 97.81 330 ILE A O 1
ATOM 2554 N N . ALA A 1 331 ? 1.396 2.713 6.283 1.00 97.25 331 ALA A N 1
ATOM 2555 C CA . ALA A 1 331 ? 1.351 1.400 6.926 1.00 97.25 331 ALA A CA 1
ATOM 2556 C C . ALA A 1 331 ? 0.164 1.355 7.899 1.00 97.25 331 ALA A C 1
ATOM 2558 O O . ALA A 1 331 ? 0.286 1.616 9.101 1.00 97.25 331 ALA A O 1
ATOM 2559 N N . ALA A 1 332 ? -1.010 1.077 7.341 1.00 93.06 332 ALA A N 1
ATOM 2560 C CA . ALA A 1 332 ? -2.259 0.958 8.063 1.00 93.06 332 ALA A CA 1
ATOM 2561 C C . ALA A 1 332 ? -2.323 -0.343 8.867 1.00 93.06 332 ALA A C 1
ATOM 2563 O O . ALA A 1 332 ? -1.887 -1.406 8.421 1.00 93.06 332 ALA A O 1
ATOM 2564 N N . SER A 1 333 ? -2.938 -0.275 10.047 1.00 93.06 333 SER A N 1
ATOM 2565 C CA . SER A 1 333 ? -3.293 -1.480 10.783 1.00 93.06 333 SER A CA 1
ATOM 2566 C C . SER A 1 333 ? -4.552 -2.120 10.196 1.00 93.06 333 SER A C 1
ATOM 2568 O O . SER A 1 333 ? -5.630 -1.511 10.181 1.00 93.06 333 SER A O 1
ATOM 2570 N N . TYR A 1 334 ? -4.418 -3.363 9.747 1.00 94.50 334 TYR A N 1
ATOM 2571 C CA . TYR A 1 334 ? -5.506 -4.184 9.234 1.00 94.50 334 TYR A CA 1
ATOM 2572 C C . TYR A 1 334 ? -6.286 -4.849 10.374 1.00 94.50 334 TYR A C 1
ATOM 2574 O O . TYR A 1 334 ? -5.767 -5.121 11.461 1.00 94.50 334 TYR A O 1
ATOM 2582 N N . THR A 1 335 ? -7.562 -5.117 10.119 1.00 94.00 335 THR A N 1
ATOM 2583 C CA . THR A 1 335 ? -8.420 -5.919 10.995 1.00 94.00 335 THR A CA 1
ATOM 2584 C C . THR A 1 335 ? -8.797 -7.180 10.235 1.00 94.00 335 THR A C 1
ATOM 2586 O O . THR A 1 335 ? -9.372 -7.079 9.153 1.00 94.00 335 THR A O 1
ATOM 2589 N N . LEU A 1 336 ? -8.470 -8.342 10.800 1.00 95.31 336 LEU A N 1
ATOM 2590 C CA . LEU A 1 336 ? -8.840 -9.648 10.259 1.00 95.31 336 LEU A CA 1
ATOM 2591 C C . LEU A 1 336 ? -10.022 -10.183 11.069 1.00 95.31 336 LEU A C 1
ATOM 2593 O O . LEU A 1 336 ? -9.862 -10.561 12.228 1.00 95.31 336 LEU A O 1
ATOM 2597 N N . GLY A 1 337 ? -11.214 -10.146 10.481 1.00 94.06 337 GLY A N 1
ATOM 2598 C CA . GLY A 1 337 ? -12.481 -10.486 11.122 1.00 94.06 337 GLY A CA 1
ATOM 2599 C C . GLY A 1 337 ? -13.635 -9.591 10.663 1.00 94.06 337 GLY A C 1
ATOM 2600 O O . GLY A 1 337 ? -13.444 -8.554 10.031 1.00 94.06 337 GLY A O 1
ATOM 2601 N N . SER A 1 338 ? -14.866 -10.000 10.971 1.00 89.12 338 SER A N 1
ATOM 2602 C CA . SER A 1 338 ? -16.089 -9.379 10.434 1.00 89.12 338 SER A CA 1
ATOM 2603 C C . SER A 1 338 ? -16.549 -8.116 11.168 1.00 89.12 338 SER A C 1
ATOM 2605 O O . SER A 1 338 ? -17.570 -7.535 10.804 1.00 89.12 338 SER A O 1
ATOM 2607 N N . ARG A 1 339 ? -15.863 -7.716 12.242 1.00 88.12 339 ARG A N 1
ATOM 2608 C CA . ARG A 1 339 ? -16.193 -6.530 13.041 1.00 88.12 339 ARG A CA 1
ATOM 2609 C C . ARG A 1 339 ? -14.948 -5.675 13.258 1.00 88.12 339 ARG A C 1
ATOM 2611 O O . ARG A 1 339 ? -13.847 -6.212 13.256 1.00 88.12 339 ARG A O 1
ATOM 2618 N N . PRO A 1 340 ? -15.087 -4.357 13.467 1.00 86.81 340 PRO A N 1
ATOM 2619 C CA . PRO A 1 340 ? -13.977 -3.564 13.975 1.00 86.81 340 PRO A CA 1
ATOM 2620 C C . PRO A 1 340 ? -13.576 -4.041 15.385 1.00 86.81 340 PRO A C 1
ATOM 2622 O O . PRO A 1 340 ? -14.427 -4.571 16.109 1.00 86.81 340 PRO A O 1
ATOM 2625 N N . PRO A 1 341 ? -12.314 -3.833 15.802 1.00 88.81 341 PRO A N 1
ATOM 2626 C CA . PRO A 1 341 ? -11.899 -4.092 17.174 1.00 88.81 341 PRO A CA 1
ATOM 2627 C C . PRO A 1 341 ? -12.717 -3.270 18.175 1.00 88.81 341 PRO A C 1
ATOM 2629 O O . PRO A 1 341 ? -13.051 -2.113 17.903 1.00 88.81 341 PRO A O 1
ATOM 2632 N N . LEU A 1 342 ? -13.020 -3.842 19.342 1.00 87.19 342 LEU A N 1
ATOM 2633 C CA . LEU A 1 342 ? -13.680 -3.103 20.418 1.00 87.19 342 LEU A CA 1
ATOM 2634 C C . LEU A 1 342 ? -12.807 -1.916 20.871 1.00 87.19 342 LEU A C 1
ATOM 2636 O O . LEU A 1 342 ? -11.631 -2.125 21.175 1.00 87.19 342 LEU A O 1
ATOM 2640 N N . PRO A 1 343 ? -13.367 -0.699 21.034 1.00 82.12 343 PRO A N 1
ATOM 2641 C CA . PRO A 1 343 ? -12.596 0.479 21.453 1.00 82.12 343 PRO A CA 1
ATOM 2642 C C . PRO A 1 343 ? -11.889 0.343 22.810 1.00 82.12 343 PRO A C 1
ATOM 2644 O O . PRO A 1 343 ? -10.965 1.091 23.106 1.00 82.12 343 PRO A O 1
ATOM 2647 N N . SER A 1 344 ? -12.337 -0.584 23.662 1.00 83.50 344 SER A N 1
ATOM 2648 C CA . SER A 1 344 ? -11.764 -0.832 24.988 1.00 83.50 344 SER A CA 1
ATOM 2649 C C . SER A 1 344 ? -10.498 -1.691 24.973 1.00 83.50 344 SER A C 1
ATOM 2651 O O . SER A 1 344 ? -9.890 -1.874 26.027 1.00 83.50 344 SER A O 1
ATOM 2653 N N . GLN A 1 345 ? -10.134 -2.284 23.835 1.00 84.31 345 GLN A N 1
ATOM 2654 C CA . GLN A 1 345 ? -8.980 -3.172 23.735 1.00 84.31 345 GLN A CA 1
ATOM 2655 C C . GLN A 1 345 ? -7.792 -2.470 23.083 1.00 84.31 345 GLN A C 1
ATOM 2657 O O . GLN A 1 345 ? -7.979 -1.782 22.080 1.00 84.31 345 GLN A O 1
ATOM 2662 N N . PRO A 1 346 ? -6.568 -2.663 23.609 1.00 89.88 346 PRO A N 1
ATOM 2663 C CA . PRO A 1 346 ? -5.388 -2.086 22.993 1.00 89.88 346 PRO A CA 1
ATOM 2664 C C . PRO A 1 346 ? -5.156 -2.748 21.636 1.00 89.88 346 PRO A C 1
ATOM 2666 O O . PRO A 1 346 ? -4.988 -3.959 21.550 1.00 89.88 346 PRO A O 1
ATOM 2669 N N . SER A 1 347 ? -5.123 -1.959 20.572 1.00 90.56 347 SER A N 1
ATOM 2670 C CA . SER A 1 347 ? -4.664 -2.398 19.257 1.00 90.56 347 SER A CA 1
ATOM 2671 C C . SER A 1 347 ? -3.194 -2.833 19.294 1.00 90.56 347 SER A C 1
ATOM 2673 O O . SER A 1 347 ? -2.422 -2.457 20.180 1.00 90.56 347 SER A O 1
ATOM 2675 N N . THR A 1 348 ? -2.756 -3.574 18.277 1.00 93.69 348 THR A N 1
ATOM 2676 C CA . THR A 1 348 ? -1.362 -4.027 18.158 1.00 93.69 348 THR A CA 1
ATOM 2677 C C . THR A 1 348 ? -0.361 -2.864 18.200 1.00 93.69 348 THR A C 1
ATOM 2679 O O . THR A 1 348 ? 0.657 -2.956 18.879 1.00 93.69 348 THR A O 1
ATOM 2682 N N . ILE A 1 349 ? -0.657 -1.723 17.562 1.00 91.12 349 ILE A N 1
ATOM 2683 C CA . ILE A 1 349 ? 0.216 -0.531 17.621 1.00 91.12 349 ILE A CA 1
ATOM 2684 C C . ILE A 1 349 ? 0.301 0.062 19.036 1.00 91.12 349 ILE A C 1
ATOM 2686 O O . ILE A 1 349 ? 1.352 0.583 19.419 1.00 91.12 349 ILE A O 1
ATOM 2690 N N . GLU A 1 350 ? -0.766 -0.015 19.830 1.00 90.12 350 GLU A N 1
ATOM 2691 C CA . GLU A 1 350 ? -0.747 0.442 21.224 1.00 90.12 350 GLU A CA 1
ATOM 2692 C C . GLU A 1 350 ? 0.075 -0.489 22.113 1.00 90.12 350 GLU A C 1
ATOM 2694 O O . GLU A 1 350 ? 0.845 -0.005 22.945 1.00 90.12 350 GLU A O 1
ATOM 2699 N N . LEU A 1 351 ? -0.007 -1.805 21.887 1.00 92.75 351 LEU A N 1
ATOM 2700 C CA . LEU A 1 351 ? 0.848 -2.773 22.576 1.00 92.75 351 LEU A CA 1
ATOM 2701 C C . LEU A 1 351 ? 2.326 -2.610 22.216 1.00 92.75 351 LEU A C 1
ATOM 2703 O O . LEU A 1 351 ? 3.173 -2.707 23.103 1.00 92.75 351 LEU A O 1
ATOM 2707 N N . LEU A 1 352 ? 2.639 -2.303 20.953 1.00 93.94 352 LEU A N 1
ATOM 2708 C CA . LEU A 1 352 ? 4.013 -2.042 20.516 1.00 93.94 352 LEU A CA 1
ATOM 2709 C C . LEU A 1 352 ? 4.606 -0.772 21.140 1.00 93.94 352 LEU A C 1
ATOM 2711 O O . LEU A 1 352 ? 5.825 -0.648 21.202 1.00 93.94 352 LEU A O 1
ATOM 2715 N N . ARG A 1 353 ? 3.778 0.191 21.574 1.00 90.94 353 ARG A N 1
ATOM 2716 C CA . ARG A 1 353 ? 4.219 1.496 22.113 1.00 90.94 353 ARG A CA 1
ATOM 2717 C C . ARG A 1 353 ? 5.198 2.242 21.192 1.00 90.94 353 ARG A C 1
ATOM 2719 O O . ARG A 1 353 ? 6.107 2.925 21.663 1.00 90.94 353 ARG A O 1
ATOM 2726 N N . LEU A 1 354 ? 5.018 2.127 19.874 1.00 88.69 354 LEU A N 1
ATOM 2727 C CA . LEU A 1 354 ? 5.848 2.854 18.909 1.00 88.69 354 LEU A CA 1
ATOM 2728 C C . LEU A 1 354 ? 5.731 4.370 19.136 1.00 88.69 354 LEU A C 1
ATOM 2730 O O . LEU A 1 354 ? 4.631 4.891 19.345 1.00 88.69 354 LEU A O 1
ATOM 2734 N N . GLY A 1 355 ? 6.871 5.064 19.096 1.00 76.75 355 GLY A N 1
ATOM 2735 C CA . GLY A 1 355 ? 6.955 6.516 19.295 1.00 76.75 355 GLY A CA 1
ATOM 2736 C C . GLY A 1 355 ? 6.791 6.999 20.744 1.00 76.75 355 GLY A C 1
ATOM 2737 O O . GLY A 1 355 ? 6.720 8.200 20.961 1.00 76.75 355 GLY A O 1
ATOM 2738 N N . ALA A 1 356 ? 6.724 6.112 21.747 1.00 67.75 356 ALA A N 1
ATOM 2739 C CA . ALA A 1 356 ? 6.657 6.535 23.154 1.00 67.75 356 ALA A CA 1
ATOM 2740 C C . ALA A 1 356 ? 7.982 7.136 23.674 1.00 67.75 356 ALA A C 1
ATOM 2742 O O . ALA A 1 356 ? 7.959 7.953 24.590 1.00 67.75 356 ALA A O 1
ATOM 2743 N N . ASP A 1 357 ? 9.112 6.759 23.062 1.00 53.16 357 ASP A N 1
ATOM 2744 C CA . ASP A 1 357 ? 10.464 7.209 23.431 1.00 53.16 357 ASP A CA 1
ATOM 2745 C C . ASP A 1 357 ? 11.004 8.344 22.529 1.00 53.16 357 ASP A C 1
ATOM 2747 O O . ASP A 1 357 ? 12.187 8.689 22.607 1.00 53.16 357 ASP A O 1
ATOM 2751 N N . SER A 1 358 ? 10.176 8.889 21.627 1.00 43.25 358 SER A N 1
ATOM 2752 C CA . SER A 1 358 ? 10.550 9.958 20.681 1.00 43.25 358 SER A CA 1
ATOM 2753 C C . SER A 1 358 ? 10.063 11.323 21.125 1.00 43.25 358 SER A C 1
ATOM 2755 O O . SER A 1 358 ? 10.790 12.299 20.825 1.00 43.25 358 SER A O 1
#

Nearest PDB structures (foldseek):
  6jv1-assembly1_A  TM=7.619E-01  e=1.042E-10  Synechocystis sp. PCC 6803 substr. Kazusa
  6juz-assembly1_A  TM=7.465E-01  e=2.671E-10  Synechocystis sp. PCC 6803 substr. Kazusa
  1o6d-assembly1_A  TM=2.039E-01  e=4.951E+00  Thermotoga maritima

Secondary structure (DSSP, 8-state):
--EEEEEE-SS-S--TT--S-TT-S-----HHHHHHHHHHHHHHHHHHHHIIIIIS--EEEEEEGGGS-HHHHHHHHT-TTTT-HHHHEEEEEEE-TT--EEEEEEEEPPPPTTTTT-S-IIIIIIHHHHHHHH-TTEEEEE-GGGGGGT--B-HHHH-EEPGGGS-EEEE-BTTB-HHHHHHHTSTTTT---GGGEEEE-BSTT-S-GGGTEEE-SSEEEE-GGGB--SSHHHHHHHHHHHHHH-SEEEE--HHHHTTTTT--EEEEEPPPTT--PPPEEEEEEEHHHHHHS-HHHHHHHHHHH-GGGEEEE--HHHHHHHS--GGGG-EEEEEESSSPPPTTSPPHHHHHTTTTT-

pLDDT: mean 94.18, std 7.99, range [43.25, 98.75]

Radius of gyration: 19.06 Å; Cα contacts (8 Å, |Δi|>4): 786; chains: 1; bounding box: 51×42×47 Å